Protein AF-A0A672L7D3-F1 (afdb_monomer)

Foldseek 3Di:
DDPDAWDQDPLETEGLDDCCVVPVDDDPCVVPSHDAAVVNDNFHQAEHEAECVQAFQRWAQDPPRHTGQLHEQVRHDLVRRLVRRLVSCCVRVVDQQRQHEYEYEYDREDLDPVPLDDVSCSNVVSPVVDDDNDGPLVSLLSSCVSRVNYQYAYPCPPPQPLPCVVPDPPRPVGRPPVSVVVSVVCVSRCVSSCSRVVLRVQFQVVLQQVCLVQQQVVFWTKDWPDPPDSDDSGDDPVFWDKAALVPDPPDDPDDRRIHIDTPDDDDPPDRDPSNVTIWTDGDQQFDDGNSPDGDDDDPDD

pLDDT: mean 76.49, std 14.51, range [25.2, 95.81]

Radius of gyration: 23.1 Å; Cα contacts (8 Å, |Δi|>4): 439; chains: 1; bounding box: 66×49×71 Å

Mean predicted aligned error: 13.99 Å

Nearest PDB structures (foldseek):
  2pe4-assembly1_A  TM=5.734E-01  e=1.728E-23  Homo sapiens
  2j88-assembly1_A  TM=8.143E-01  e=6.656E-12  Apis mellifera
  1fcv-assembly1_A  TM=8.096E-01  e=1.086E-11  Apis mellifera
  2atm-assembly1_A  TM=8.037E-01  e=7.997E-12  Vespula vulgaris
  1fcq-assembly1_A  TM=7.991E-01  e=1.568E-11  Apis mellifera

Sequence (301 aa):
MYRWKGLRLLNRYFTNVFVKNYVGKLLDLSVFDIVHNRDQAFMGDNFTIFYSDKLGEYPYYGICCEPVYGGVPQNASLDRHLWKADNDLRTDIPDLVFHGLAVIDWEKWRPLWECNWDAKEIYWNGSRGGCVHTLPTHIFVQITTKRPGGLWGFYGFPCCYNYQYKKNETYTGECPSLEMKRNDKLVWLWNVSSTTLGRYIVNVTETAFLCSQTVCSSKGRCILGDPSGTAYLHLDPAEWSIVPRTKLPGSVSRGLSYVAHRRFRMVEGETSGFTASFRCQCFPDWEGEQCQKPVPVEPFT

Organism: Sinocyclocheilus grahami (NCBI:txid75366)

Secondary structure (DSSP, 8-state):
------EEETTEEE-----HHHHSS----TTTTEE--GGG-SS-SSEEEEETTTSS---EE-GGGPEETTSSGGGS-HHHHHHHHHHHHHHH---TT--SEEEEE--SS-SSGGG--GGGHHHHHHHTT-----HHHHHHHHHHHTSTTSEEEETT-S----GGGGT-TT---PPPHHHHHHHHTTHHHHHHHIIIIIHHHHHHHHHHHHHHHHHSTTSEEEEESSTT--------TTTEEEEEGGGSTT--S-S-SEEEEESSPPPTTPPPGGGGTEEEEEPTTEESTTS-EEPP-----

InterPro domains:
  IPR013785 Aldolase-type TIM barrel [G3DSA:3.20.20.70] (19-135)
  IPR013785 Aldolase-type TIM barrel [G3DSA:3.20.20.70] (142-193)
  IPR013785 Aldolase-type TIM barrel [G3DSA:3.20.20.70] (194-299)
  IPR017853 Glycoside hydrolase superfamily [SSF51445] (24-195)
  IPR018155 Hyaluronidase [PF01630] (24-129)
  IPR018155 Hyaluronidase [PF01630] (144-194)
  IPR018155 Hyaluronidase [PF01630] (195-293)
  IPR018155 Hyaluronidase [PIRSF038193] (23-287)
  IPR018155 Hyaluronidase [PR00846] (68-82)
  IPR018155 Hyaluronidase [PR00846] (100-117)
  IPR018155 Hyaluronidase [PTHR11769] (27-128)

Solvent-accessible surface area (backbone atoms only — not comparable to full-atom values): 17955 Å² total; per-residue (Å²): 135,93,86,80,89,61,48,80,56,96,90,33,35,35,55,82,80,74,51,39,90,77,70,79,42,82,77,87,46,83,93,42,82,51,48,58,19,72,96,67,38,80,53,30,72,43,37,29,69,30,45,58,87,52,51,28,60,57,43,29,62,49,81,94,70,39,61,36,57,52,27,39,66,74,60,32,61,64,68,59,19,52,54,42,27,54,54,33,40,55,69,55,48,61,56,60,78,29,65,23,40,38,34,37,43,61,77,75,67,52,95,49,77,91,66,28,57,78,96,25,37,62,59,54,63,70,39,76,82,58,93,61,94,64,54,75,64,57,53,51,49,57,58,48,63,67,29,71,52,34,38,48,44,56,60,77,64,84,62,46,85,56,79,54,62,89,81,36,98,82,59,82,82,60,55,47,69,68,38,52,59,51,53,63,73,39,49,67,60,51,59,65,26,22,78,50,52,38,43,48,49,43,33,39,52,51,26,49,52,50,39,10,48,73,56,6,64,64,34,19,45,67,38,69,59,49,91,88,57,89,79,74,70,57,58,54,72,88,50,39,43,76,42,56,38,88,79,45,91,87,69,68,96,76,74,71,69,46,40,82,42,68,72,66,81,82,66,92,86,72,77,65,82,57,69,85,53,41,37,47,47,47,39,92,63,30,32,69,77,30,16,77,36,72,51,82,79,77,79,87,125

Structure (mmCIF, N/CA/C/O backbone):
data_AF-A0A672L7D3-F1
#
_entry.id   AF-A0A672L7D3-F1
#
loop_
_atom_site.group_PDB
_atom_site.id
_atom_site.type_symbol
_atom_site.label_atom_id
_atom_site.label_alt_id
_atom_site.label_comp_id
_atom_site.label_asym_id
_atom_site.label_entity_id
_atom_site.label_seq_id
_atom_site.pdbx_PDB_ins_code
_atom_site.Cartn_x
_atom_site.Cartn_y
_atom_site.Cartn_z
_atom_site.occupancy
_atom_site.B_iso_or_equiv
_atom_site.auth_seq_id
_atom_site.auth_comp_id
_atom_site.auth_asym_id
_atom_site.auth_atom_id
_atom_site.pdbx_PDB_model_num
ATOM 1 N N . MET A 1 1 ? 17.946 -9.648 3.984 1.00 25.20 1 MET A N 1
ATOM 2 C CA . MET A 1 1 ? 1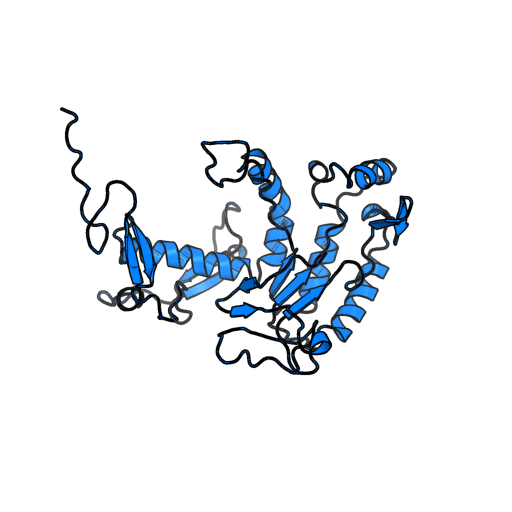7.449 -9.274 5.327 1.00 25.20 1 MET A CA 1
ATOM 3 C C . MET A 1 1 ? 15.928 -9.367 5.284 1.00 25.20 1 MET A C 1
ATOM 5 O O . MET A 1 1 ? 15.282 -8.425 4.859 1.00 25.20 1 MET A O 1
ATOM 9 N N . TYR A 1 2 ? 15.364 -10.534 5.603 1.00 25.91 2 TYR A N 1
ATOM 10 C CA . TYR A 1 2 ? 13.921 -10.780 5.513 1.00 25.91 2 TYR A CA 1
ATOM 11 C C . TYR A 1 2 ? 13.210 -10.100 6.690 1.00 25.91 2 TYR A C 1
ATOM 13 O O . TYR A 1 2 ? 13.262 -10.589 7.818 1.00 25.91 2 TYR A O 1
ATOM 21 N N . ARG A 1 3 ? 12.594 -8.939 6.455 1.00 32.84 3 ARG A N 1
ATOM 22 C CA . ARG A 1 3 ? 11.722 -8.268 7.428 1.00 32.84 3 ARG A CA 1
ATOM 23 C C . ARG A 1 3 ? 10.287 -8.269 6.912 1.00 32.84 3 ARG A C 1
ATOM 25 O O . ARG A 1 3 ? 9.847 -7.286 6.343 1.00 32.84 3 ARG A O 1
ATOM 32 N N . TRP A 1 4 ? 9.585 -9.374 7.145 1.00 38.34 4 TRP A N 1
ATOM 33 C CA . TRP A 1 4 ? 8.122 -9.456 7.200 1.00 38.34 4 TRP A CA 1
ATOM 34 C C . TRP A 1 4 ? 7.743 -10.687 8.023 1.00 38.34 4 TRP A C 1
ATOM 36 O O . TRP A 1 4 ? 8.289 -11.762 7.797 1.00 38.34 4 TRP A O 1
ATOM 46 N N . LYS A 1 5 ? 6.853 -10.531 9.007 1.00 40.59 5 LYS A N 1
ATOM 47 C CA . LYS A 1 5 ? 6.349 -11.627 9.856 1.00 40.59 5 LYS A CA 1
ATOM 48 C C . LYS A 1 5 ? 4.818 -11.558 9.960 1.00 40.59 5 LYS A C 1
ATOM 50 O O . LYS A 1 5 ? 4.271 -11.473 11.052 1.00 40.59 5 LYS A O 1
ATOM 55 N N . GLY A 1 6 ? 4.161 -11.580 8.798 1.00 41.72 6 GLY A N 1
ATOM 56 C CA . GLY A 1 6 ? 2.703 -11.686 8.655 1.00 41.72 6 GLY A CA 1
ATOM 57 C C . GLY A 1 6 ? 1.960 -10.357 8.481 1.00 41.72 6 GLY A C 1
ATOM 58 O O . GLY A 1 6 ? 2.308 -9.360 9.112 1.00 41.72 6 GLY A O 1
ATOM 59 N N . LEU A 1 7 ? 0.935 -10.355 7.615 1.00 44.94 7 LEU A N 1
ATOM 60 C CA . LEU A 1 7 ? 0.035 -9.218 7.350 1.00 44.94 7 LEU A CA 1
ATOM 61 C C . LEU A 1 7 ? -1.397 -9.591 7.724 1.00 44.94 7 LEU A C 1
ATOM 63 O O . LEU A 1 7 ? -1.896 -10.612 7.261 1.00 44.94 7 LEU A O 1
ATOM 67 N N . ARG A 1 8 ? -2.079 -8.757 8.517 1.00 41.19 8 ARG A N 1
ATOM 68 C CA . ARG A 1 8 ? -3.520 -8.897 8.768 1.00 41.19 8 ARG A CA 1
ATOM 69 C C . ARG A 1 8 ? -4.290 -7.938 7.862 1.00 41.19 8 ARG A C 1
ATOM 71 O O . ARG A 1 8 ? -4.203 -6.726 8.040 1.00 41.19 8 ARG A O 1
ATOM 78 N N . LEU A 1 9 ? -5.038 -8.474 6.902 1.00 47.22 9 LEU A N 1
ATOM 79 C CA . LEU A 1 9 ? -5.911 -7.714 5.998 1.00 47.22 9 LEU A CA 1
ATOM 80 C C . LEU A 1 9 ? -7.234 -8.464 5.833 1.00 47.22 9 LEU A C 1
ATOM 82 O O . LEU A 1 9 ? -7.227 -9.682 5.686 1.00 47.22 9 LEU A O 1
ATOM 86 N N . LEU A 1 10 ? -8.371 -7.758 5.859 1.00 48.41 10 LEU A N 1
ATOM 87 C CA . LEU A 1 10 ? -9.707 -8.372 5.756 1.00 48.41 10 LEU A CA 1
ATOM 88 C C . LEU A 1 10 ? -9.925 -9.544 6.739 1.00 48.41 10 LEU A C 1
ATOM 90 O O . LEU A 1 10 ? -10.484 -10.566 6.347 1.00 48.41 10 LEU A O 1
ATOM 94 N N . ASN A 1 11 ? -9.441 -9.434 7.981 1.00 46.78 11 ASN A N 1
ATOM 95 C CA . ASN A 1 11 ? -9.501 -10.497 9.004 1.00 46.78 11 ASN A CA 1
ATOM 96 C C . ASN A 1 11 ? -8.776 -11.803 8.672 1.00 46.78 11 ASN A C 1
ATOM 98 O O . ASN A 1 11 ? -8.965 -12.802 9.358 1.00 46.78 11 ASN A O 1
ATOM 102 N N . ARG A 1 12 ? -7.919 -11.799 7.654 1.00 53.12 12 ARG A N 1
ATOM 103 C CA . ARG A 1 12 ? -7.076 -12.937 7.304 1.00 53.12 12 ARG A CA 1
ATOM 104 C C . ARG A 1 12 ? -5.644 -12.644 7.711 1.00 53.12 12 ARG A C 1
ATOM 106 O O . ARG A 1 12 ? -5.120 -11.568 7.408 1.00 53.12 12 ARG A O 1
ATOM 113 N N . TYR A 1 13 ? -5.021 -13.586 8.413 1.00 58.69 13 TYR A N 1
ATOM 114 C CA . TYR A 1 13 ? -3.590 -13.543 8.680 1.00 58.69 13 TYR A CA 1
ATOM 115 C C . TYR A 1 13 ? -2.866 -14.170 7.501 1.00 58.69 13 TYR A C 1
ATOM 117 O O . TYR A 1 13 ? -2.880 -15.379 7.335 1.00 58.69 13 TYR A O 1
ATOM 125 N N . PHE A 1 14 ? -2.242 -13.360 6.660 1.00 65.62 14 PHE A N 1
ATOM 126 C CA . PHE A 1 14 ? -1.428 -13.870 5.566 1.00 65.62 14 PHE A CA 1
ATOM 127 C C . PHE A 1 14 ? -0.029 -14.175 6.085 1.00 65.62 14 PHE A C 1
ATOM 129 O O . PHE A 1 14 ? 0.610 -13.315 6.702 1.00 65.62 14 PHE A O 1
ATOM 136 N N . THR A 1 15 ? 0.463 -15.380 5.811 1.00 65.62 15 THR A N 1
ATOM 137 C CA . THR A 1 15 ? 1.871 -15.720 6.024 1.00 65.62 15 THR A CA 1
ATOM 138 C C . THR A 1 15 ? 2.632 -15.685 4.706 1.00 65.62 15 THR A C 1
ATOM 140 O O . THR A 1 15 ? 2.179 -16.216 3.696 1.00 65.62 15 THR A O 1
ATOM 143 N N . ASN A 1 16 ? 3.820 -15.087 4.734 1.00 66.00 16 ASN A N 1
ATOM 144 C CA . ASN A 1 16 ? 4.816 -15.202 3.671 1.00 66.00 16 ASN A CA 1
ATOM 145 C C . ASN A 1 16 ? 6.052 -15.990 4.144 1.00 66.00 16 ASN A C 1
ATOM 147 O O . ASN A 1 16 ? 7.136 -15.847 3.578 1.00 66.00 16 ASN A O 1
ATOM 151 N N . VAL A 1 17 ? 5.912 -16.774 5.221 1.00 64.19 17 VAL A N 1
ATOM 152 C CA . VAL A 1 17 ? 7.010 -17.526 5.838 1.00 64.19 17 VAL A CA 1
ATOM 153 C C . VAL A 1 17 ? 7.130 -18.905 5.195 1.00 64.19 17 VAL A C 1
ATOM 155 O O . VAL A 1 17 ? 6.176 -19.678 5.160 1.00 64.19 17 VAL A O 1
ATOM 158 N N . PHE A 1 18 ? 8.336 -19.212 4.717 1.00 63.31 18 PHE A N 1
ATOM 159 C CA . PHE A 1 18 ? 8.650 -20.400 3.925 1.00 63.31 18 PHE A CA 1
ATOM 160 C C . PHE A 1 18 ? 9.444 -21.395 4.740 1.00 63.31 18 PHE A C 1
ATOM 162 O O . PHE A 1 18 ? 10.645 -21.227 4.912 1.00 63.31 18 PHE A O 1
ATOM 169 N N . VAL A 1 19 ? 8.784 -22.440 5.229 1.00 59.12 19 VAL A N 1
ATOM 170 C CA . VAL A 1 19 ? 9.437 -23.446 6.078 1.00 59.12 19 VAL A CA 1
ATOM 171 C C . VAL A 1 19 ? 9.663 -24.760 5.323 1.00 59.12 19 VAL A C 1
ATOM 173 O O . VAL A 1 19 ? 10.683 -25.412 5.538 1.00 59.12 19 VAL A O 1
ATOM 176 N N . LYS A 1 20 ? 8.829 -25.078 4.319 1.00 59.66 20 LYS A N 1
ATOM 177 C CA . LYS A 1 20 ? 8.968 -26.278 3.471 1.00 59.66 20 LYS A CA 1
ATOM 178 C C . LYS A 1 20 ? 10.362 -26.438 2.853 1.00 59.66 20 LYS A C 1
ATOM 180 O O . LYS A 1 20 ? 10.920 -27.525 2.915 1.00 59.66 20 LYS A O 1
ATOM 185 N N . ASN A 1 21 ? 10.958 -25.365 2.330 1.00 57.72 21 ASN A N 1
ATOM 186 C CA . ASN A 1 21 ? 12.289 -25.423 1.705 1.00 57.72 21 ASN A CA 1
ATOM 187 C C . ASN A 1 21 ? 13.441 -25.593 2.709 1.00 57.72 21 ASN A C 1
ATOM 189 O O . ASN A 1 21 ? 14.537 -25.970 2.311 1.00 57.72 21 ASN A O 1
ATOM 193 N N . TYR A 1 22 ? 13.204 -25.325 3.996 1.00 55.88 22 TYR A N 1
ATOM 194 C CA . TYR A 1 22 ? 14.227 -25.418 5.039 1.00 55.88 22 TYR A CA 1
ATOM 195 C C . TYR A 1 22 ? 14.172 -26.734 5.817 1.00 55.88 22 TYR A C 1
ATOM 197 O O . TYR A 1 22 ? 15.214 -27.249 6.205 1.00 55.88 22 TYR A O 1
ATOM 205 N N . VAL A 1 23 ? 12.979 -27.293 6.040 1.00 62.03 23 VAL A N 1
ATOM 206 C CA . VAL A 1 23 ? 12.797 -28.540 6.816 1.00 62.03 23 VAL A CA 1
ATOM 207 C C . VAL A 1 23 ? 12.159 -29.679 6.018 1.00 62.03 23 VAL A C 1
ATOM 209 O O . VAL A 1 23 ? 11.885 -30.739 6.575 1.00 62.03 23 VAL A O 1
ATOM 212 N N . GLY A 1 24 ? 11.899 -29.488 4.721 1.00 64.56 24 GLY A N 1
ATOM 213 C CA . GLY A 1 24 ? 11.346 -30.515 3.827 1.00 64.56 24 GLY A CA 1
ATOM 214 C C . GLY A 1 24 ? 9.898 -30.918 4.126 1.00 64.56 24 GLY A C 1
ATOM 215 O O . GLY A 1 24 ? 9.393 -31.866 3.531 1.00 64.56 24 GLY A O 1
ATOM 216 N N . LYS A 1 25 ? 9.221 -30.226 5.050 1.00 68.50 25 LYS A N 1
ATOM 217 C CA . LYS A 1 25 ? 7.865 -30.545 5.509 1.00 68.50 25 LYS A CA 1
ATOM 218 C C . LYS A 1 25 ? 6.959 -29.326 5.417 1.00 68.50 25 LYS A C 1
ATOM 220 O O . LYS A 1 25 ? 7.377 -28.213 5.730 1.00 68.50 25 LYS A O 1
ATOM 225 N N . LEU A 1 26 ? 5.715 -29.560 5.008 1.00 67.31 26 LEU A N 1
ATOM 226 C CA . LEU A 1 26 ? 4.651 -28.571 5.142 1.00 67.31 26 LEU A CA 1
ATOM 227 C C . LEU A 1 26 ? 4.354 -28.376 6.628 1.00 67.31 26 LEU A C 1
ATOM 229 O O . LEU A 1 26 ? 4.252 -29.353 7.371 1.00 67.31 26 LEU A O 1
ATOM 233 N N . LEU A 1 27 ? 4.235 -27.123 7.056 1.00 65.12 27 LEU A N 1
ATOM 234 C CA . LEU A 1 27 ? 3.742 -26.830 8.397 1.00 65.12 27 LEU A CA 1
ATOM 235 C C . LEU A 1 27 ? 2.230 -27.012 8.434 1.00 65.12 27 LEU A C 1
ATOM 237 O O . LEU A 1 27 ? 1.538 -26.507 7.555 1.00 65.12 27 LEU A O 1
ATOM 241 N N . ASP A 1 28 ? 1.713 -27.678 9.458 1.00 64.56 28 ASP A N 1
ATOM 242 C CA . ASP A 1 28 ? 0.282 -27.619 9.715 1.00 64.56 28 ASP A CA 1
ATOM 243 C C . ASP A 1 28 ? -0.050 -26.238 10.285 1.00 64.56 28 ASP A C 1
ATOM 245 O O . ASP A 1 28 ? 0.302 -25.905 11.418 1.00 64.56 28 ASP A O 1
ATOM 249 N N . LEU A 1 29 ? -0.654 -25.407 9.442 1.00 64.56 29 LEU A N 1
ATOM 250 C CA . LEU A 1 29 ? -1.111 -24.077 9.812 1.00 64.56 29 LEU A CA 1
ATOM 251 C C . LEU A 1 29 ? -2.607 -24.058 10.113 1.00 64.56 29 LEU A C 1
ATOM 253 O O . LEU A 1 29 ? -3.082 -23.003 10.489 1.00 64.56 29 LEU A O 1
ATOM 257 N N . SER A 1 30 ? -3.333 -25.179 9.994 1.00 58.28 30 SER A N 1
ATOM 258 C CA . SER A 1 30 ? -4.795 -25.225 10.177 1.00 58.28 30 SER A CA 1
ATOM 259 C C . SER A 1 30 ? -5.255 -24.840 11.585 1.00 58.28 30 SER A C 1
ATOM 261 O O . SER A 1 30 ? -6.367 -24.356 11.764 1.00 58.28 30 SER A O 1
ATOM 263 N N . VAL A 1 31 ? -4.378 -25.019 12.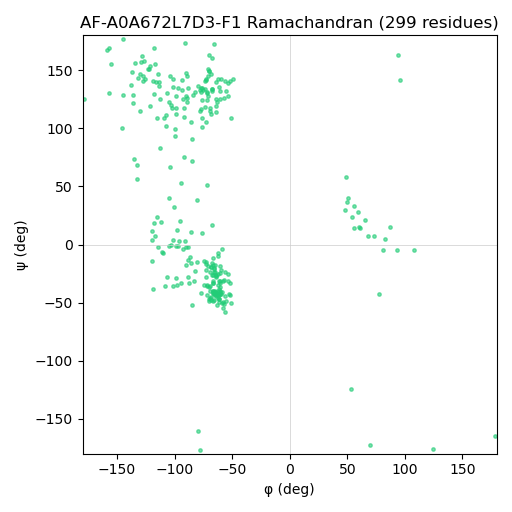577 1.00 47.34 31 VAL A N 1
ATOM 264 C CA . VAL A 1 31 ? -4.599 -24.619 13.976 1.00 47.34 31 VAL A CA 1
ATOM 265 C C . VAL A 1 31 ? -4.636 -23.093 14.136 1.00 47.34 31 VAL A C 1
ATOM 267 O O . VAL A 1 31 ? -5.141 -22.573 15.128 1.00 47.34 31 VAL A O 1
ATOM 270 N N . PHE A 1 32 ? -4.099 -22.363 13.163 1.00 51.59 32 PHE A N 1
ATOM 271 C CA . PHE A 1 32 ? -4.104 -20.913 13.120 1.00 51.59 32 PHE A CA 1
ATOM 272 C C . PHE A 1 32 ? -4.989 -20.475 11.945 1.00 51.59 32 PHE A C 1
ATOM 274 O O . PHE A 1 32 ? -4.896 -21.043 10.864 1.00 51.59 32 PHE A O 1
ATOM 281 N N . ASP A 1 33 ? -5.803 -19.428 12.091 1.00 57.38 33 ASP A N 1
ATOM 282 C CA . ASP A 1 33 ? -6.573 -18.843 10.971 1.00 57.38 33 ASP A CA 1
ATOM 283 C C . ASP A 1 33 ? -5.655 -18.068 9.991 1.00 57.38 33 ASP A C 1
ATOM 285 O O . ASP A 1 33 ? -5.850 -16.887 9.676 1.00 57.38 33 ASP A O 1
ATOM 289 N N . ILE A 1 34 ? -4.580 -18.725 9.550 1.00 63.31 34 ILE A N 1
ATOM 290 C CA . ILE A 1 34 ? -3.532 -18.205 8.688 1.00 63.31 34 ILE A CA 1
ATOM 291 C C . ILE A 1 34 ? -3.813 -18.653 7.262 1.00 63.31 34 ILE A C 1
ATOM 293 O O . ILE A 1 34 ? -3.753 -19.829 6.910 1.00 63.31 34 ILE A O 1
ATOM 297 N N . VAL A 1 35 ? -4.035 -17.670 6.405 1.00 67.88 35 VAL A N 1
ATOM 298 C CA . VAL A 1 35 ? -4.110 -17.855 4.969 1.00 67.88 35 VAL A CA 1
ATOM 299 C C . VAL A 1 35 ? -2.701 -18.024 4.412 1.00 67.88 35 VAL A C 1
ATOM 301 O O . VAL A 1 35 ? -1.826 -17.170 4.578 1.00 67.88 35 VAL A O 1
ATOM 304 N N . HIS A 1 36 ? -2.496 -19.136 3.717 1.00 74.38 36 HIS A N 1
ATOM 305 C CA . HIS A 1 36 ? -1.259 -19.470 3.027 1.00 74.38 36 HIS A CA 1
ATOM 306 C C . HIS A 1 36 ? -1.560 -19.864 1.579 1.00 74.38 36 HIS A C 1
ATOM 308 O O . HIS A 1 36 ? -2.670 -20.286 1.252 1.00 74.38 36 HIS A O 1
ATOM 314 N N . ASN A 1 37 ? -0.573 -19.737 0.698 1.00 80.94 37 ASN A N 1
ATOM 315 C CA . ASN A 1 37 ? -0.706 -20.221 -0.675 1.00 80.94 37 ASN A CA 1
ATOM 316 C C . ASN A 1 37 ? -0.779 -21.749 -0.721 1.00 80.94 37 ASN A C 1
ATOM 318 O O . ASN A 1 37 ? -0.320 -22.440 0.205 1.00 80.94 37 ASN A O 1
ATOM 322 N N . ARG A 1 38 ? -1.302 -22.279 -1.830 1.00 80.25 38 ARG A N 1
ATOM 323 C CA . ARG A 1 38 ? -1.207 -23.712 -2.138 1.00 80.25 38 ARG A CA 1
ATOM 324 C C . ARG A 1 38 ? 0.246 -24.187 -2.048 1.00 80.25 38 ARG A C 1
ATOM 326 O O . ARG A 1 38 ? 1.170 -23.452 -2.390 1.00 80.25 38 ARG A O 1
ATOM 333 N N . ASP A 1 39 ? 0.440 -25.390 -1.510 1.00 78.75 39 ASP A N 1
ATOM 334 C CA . ASP A 1 39 ? 1.756 -26.000 -1.262 1.00 78.75 39 ASP A CA 1
ATOM 335 C C . ASP A 1 39 ? 2.708 -25.174 -0.391 1.00 78.75 39 ASP A C 1
ATOM 337 O O . ASP A 1 39 ? 3.902 -25.486 -0.334 1.00 78.75 39 ASP A O 1
ATOM 341 N N . GLN A 1 40 ? 2.178 -24.149 0.292 1.00 73.19 40 GLN A N 1
ATOM 342 C CA . GLN A 1 40 ? 2.955 -23.099 0.935 1.00 73.19 40 GLN A CA 1
ATOM 343 C C . GLN A 1 40 ? 3.984 -22.552 -0.059 1.00 73.19 40 GLN A C 1
ATOM 345 O O . GLN A 1 40 ? 5.166 -22.672 0.221 1.00 73.19 40 GLN A O 1
ATOM 350 N N . ALA A 1 41 ? 3.544 -22.040 -1.224 1.00 76.69 41 ALA A N 1
ATOM 351 C CA . ALA A 1 41 ? 4.359 -21.421 -2.290 1.00 76.69 41 ALA A CA 1
ATOM 352 C C . ALA A 1 41 ? 4.561 -19.899 -2.110 1.00 76.69 41 ALA A C 1
ATOM 354 O O . ALA A 1 41 ? 3.696 -19.228 -1.552 1.00 76.69 41 ALA A O 1
ATOM 355 N N . PHE A 1 42 ? 5.731 -19.349 -2.475 1.00 74.31 42 PHE A N 1
ATOM 356 C CA . PHE A 1 42 ? 6.142 -17.995 -2.030 1.00 74.31 42 PHE A CA 1
ATOM 357 C C . PHE A 1 42 ? 5.311 -16.887 -2.666 1.00 74.31 42 PHE A C 1
ATOM 359 O O . PHE A 1 42 ? 4.962 -15.900 -2.020 1.00 74.31 42 PHE A O 1
ATOM 366 N N . MET A 1 43 ? 4.950 -17.112 -3.920 1.00 80.56 43 MET A N 1
ATOM 367 C CA . MET A 1 43 ? 3.986 -16.343 -4.687 1.00 80.56 43 MET A CA 1
ATOM 368 C C . MET A 1 43 ? 2.865 -17.303 -5.061 1.00 80.56 43 MET A C 1
ATOM 370 O O . MET A 1 43 ? 3.129 -18.482 -5.323 1.00 80.56 43 MET A O 1
ATOM 374 N N . GLY A 1 44 ? 1.625 -16.833 -5.023 1.00 80.44 44 GLY A N 1
ATOM 375 C CA . GLY A 1 44 ? 0.489 -17.709 -5.247 1.00 80.44 44 GLY A CA 1
ATOM 376 C C . GLY A 1 44 ? -0.872 -17.042 -5.125 1.00 80.44 44 GLY A C 1
ATOM 377 O O . GLY A 1 44 ? -1.027 -15.820 -5.144 1.00 80.44 44 GLY A O 1
ATOM 378 N N . ASP A 1 45 ? -1.869 -17.910 -5.016 1.00 80.94 45 ASP A N 1
ATOM 379 C CA . ASP A 1 45 ? -3.299 -17.649 -5.136 1.00 80.94 45 ASP A CA 1
ATOM 380 C C . ASP A 1 45 ? -3.885 -16.776 -4.022 1.00 80.94 45 ASP A C 1
ATOM 382 O O . ASP A 1 45 ? -4.862 -16.061 -4.246 1.00 80.94 45 ASP A O 1
ATOM 386 N N . ASN A 1 46 ? -3.266 -16.774 -2.843 1.00 79.62 46 ASN A N 1
ATOM 387 C CA . ASN A 1 46 ? -3.743 -16.012 -1.694 1.00 79.62 46 ASN A CA 1
ATOM 388 C C . ASN A 1 46 ? -2.864 -14.806 -1.359 1.00 79.62 46 ASN A C 1
ATOM 390 O O . ASN A 1 46 ? -3.375 -13.775 -0.917 1.00 79.62 46 ASN A O 1
ATOM 394 N N . PHE A 1 47 ? -1.552 -14.927 -1.538 1.00 83.38 47 PHE A N 1
ATOM 395 C CA . PHE A 1 47 ? -0.572 -13.903 -1.207 1.00 83.38 47 PHE A CA 1
ATOM 396 C C . PHE A 1 47 ? 0.569 -13.905 -2.220 1.00 83.38 47 PHE A C 1
ATOM 398 O O . PHE A 1 47 ? 1.214 -14.925 -2.438 1.00 83.38 47 PHE A O 1
ATOM 405 N N . THR A 1 48 ? 0.885 -12.747 -2.781 1.00 87.56 48 THR A N 1
ATOM 406 C CA . THR A 1 48 ? 2.039 -12.568 -3.659 1.00 87.56 48 THR A CA 1
ATOM 407 C C . THR A 1 48 ? 2.752 -11.279 -3.287 1.00 87.56 48 THR A C 1
ATOM 409 O O . THR A 1 48 ? 2.130 -10.223 -3.183 1.00 87.56 48 THR A O 1
ATOM 412 N N . ILE A 1 49 ? 4.065 -11.359 -3.074 1.00 86.38 49 ILE A N 1
ATOM 413 C CA . ILE A 1 49 ? 4.921 -10.191 -2.857 1.00 86.38 49 ILE A CA 1
ATOM 414 C C . ILE A 1 49 ? 5.884 -10.038 -4.030 1.00 86.38 49 ILE A C 1
ATOM 416 O O . ILE A 1 49 ? 6.632 -10.952 -4.363 1.00 86.38 49 ILE A O 1
ATOM 420 N N . PHE A 1 50 ? 5.867 -8.865 -4.645 1.00 90.75 50 PHE A N 1
ATOM 421 C CA . PHE A 1 50 ? 6.703 -8.512 -5.775 1.00 90.75 50 PHE A CA 1
ATOM 422 C C . PHE A 1 50 ? 7.889 -7.680 -5.304 1.00 90.75 50 PHE A C 1
ATOM 424 O O . PHE A 1 50 ? 7.772 -6.470 -5.104 1.00 90.75 50 PHE A O 1
ATOM 431 N N . TYR A 1 51 ? 9.039 -8.330 -5.145 1.00 88.94 51 TYR A N 1
ATOM 432 C CA . TYR A 1 51 ? 10.307 -7.630 -4.957 1.00 88.94 51 TYR A CA 1
ATOM 433 C C . TYR A 1 51 ? 10.703 -6.838 -6.211 1.00 88.94 51 TYR A C 1
ATOM 435 O O . TYR A 1 51 ? 10.095 -6.955 -7.276 1.00 88.94 51 TYR A O 1
ATOM 443 N N . SER A 1 52 ? 11.760 -6.034 -6.092 1.00 86.88 52 SER A N 1
ATOM 444 C CA . SER A 1 52 ? 12.250 -5.149 -7.157 1.00 86.88 52 SER A CA 1
ATOM 445 C C . SER A 1 52 ? 12.523 -5.828 -8.507 1.00 86.88 52 SER A C 1
ATOM 447 O O . SER A 1 52 ? 12.487 -5.157 -9.528 1.00 86.88 52 SER A O 1
ATOM 449 N N . ASP A 1 53 ? 12.813 -7.128 -8.530 1.00 88.88 53 ASP A N 1
ATOM 450 C CA . ASP A 1 53 ? 13.120 -7.917 -9.730 1.00 88.88 53 ASP A CA 1
ATOM 451 C C . ASP A 1 53 ? 11.940 -8.778 -10.224 1.00 88.88 53 ASP A C 1
ATOM 453 O O . ASP A 1 53 ? 12.099 -9.560 -11.161 1.00 88.88 53 ASP A O 1
ATOM 457 N N . LYS A 1 54 ? 10.769 -8.667 -9.584 1.00 91.88 54 LYS A N 1
ATOM 458 C CA . LYS A 1 54 ? 9.619 -9.562 -9.799 1.00 91.88 54 LYS A CA 1
ATOM 459 C C . LYS A 1 54 ? 8.430 -8.916 -10.489 1.00 91.88 54 LYS A C 1
ATOM 461 O O . LYS A 1 54 ? 7.472 -9.607 -10.790 1.00 91.88 54 LYS A O 1
ATOM 466 N N . LEU A 1 55 ? 8.462 -7.608 -10.722 1.00 92.88 55 LEU A N 1
ATOM 467 C CA . LEU A 1 55 ? 7.346 -6.918 -11.355 1.00 92.88 55 LEU A CA 1
ATOM 468 C C . LEU A 1 55 ? 7.848 -5.784 -12.234 1.00 92.88 55 LEU A C 1
ATOM 470 O O . LEU A 1 55 ? 8.176 -4.699 -11.753 1.00 92.88 55 LEU A O 1
ATOM 474 N N . GLY A 1 56 ? 7.892 -6.050 -13.535 1.00 94.50 56 GLY A N 1
ATOM 475 C CA . GLY A 1 56 ? 8.321 -5.076 -14.526 1.00 94.50 56 GLY A CA 1
ATOM 476 C C . GLY A 1 56 ? 9.814 -4.758 -14.461 1.00 94.50 56 GLY A C 1
ATOM 477 O O . GLY A 1 56 ? 10.604 -5.372 -13.747 1.00 94.50 56 GLY A O 1
ATOM 478 N N . GLU A 1 57 ? 10.207 -3.759 -15.241 1.00 94.75 57 GLU A N 1
ATOM 479 C CA . GLU A 1 57 ? 11.565 -3.212 -15.245 1.00 94.75 57 GLU A CA 1
ATOM 480 C C . GLU A 1 57 ? 11.639 -2.051 -14.247 1.00 94.75 57 GLU A C 1
ATOM 482 O O . GLU A 1 57 ? 11.530 -0.886 -14.624 1.00 94.75 57 GLU A O 1
ATOM 487 N N . TYR A 1 58 ? 11.680 -2.353 -12.948 1.00 93.25 58 TYR A N 1
ATOM 488 C CA . TYR A 1 58 ? 11.745 -1.331 -11.899 1.00 93.25 58 TYR A CA 1
ATOM 489 C C . TYR A 1 58 ? 13.114 -0.626 -11.922 1.00 93.25 58 TYR A C 1
ATOM 491 O O . TYR A 1 58 ? 14.121 -1.295 -11.699 1.00 93.25 58 TYR A O 1
ATOM 499 N N . PRO A 1 59 ? 13.200 0.693 -12.171 1.00 93.31 59 PRO A N 1
ATOM 500 C CA . PRO A 1 59 ? 14.481 1.383 -12.292 1.00 93.31 59 PRO A CA 1
ATOM 501 C C . PRO A 1 59 ? 15.124 1.637 -10.929 1.00 93.31 59 PRO A C 1
ATOM 503 O O . PRO A 1 59 ? 14.456 2.087 -9.993 1.00 93.31 59 PRO A O 1
ATOM 506 N N . TYR A 1 60 ? 16.424 1.366 -10.815 1.00 92.25 60 TYR A N 1
ATOM 507 C CA . TYR A 1 60 ? 17.200 1.597 -9.593 1.00 92.25 60 TYR A CA 1
ATOM 508 C C . TYR A 1 60 ? 18.703 1.691 -9.874 1.00 92.25 60 TYR A C 1
ATOM 510 O O . TYR A 1 60 ? 19.174 1.310 -10.941 1.00 92.25 60 TYR A O 1
ATOM 518 N N . TYR A 1 61 ? 19.474 2.145 -8.887 1.00 90.88 61 TYR A N 1
ATOM 519 C CA . TYR A 1 61 ? 20.938 2.087 -8.929 1.00 90.88 61 TYR A CA 1
ATOM 520 C C . TYR A 1 61 ? 21.476 0.817 -8.261 1.00 90.88 61 TYR A C 1
ATOM 522 O O . TYR A 1 61 ? 21.139 0.512 -7.109 1.00 90.88 61 TYR A O 1
ATOM 530 N N . GLY A 1 62 ? 22.278 0.060 -9.009 1.00 84.94 62 GLY A N 1
ATOM 531 C CA . GLY A 1 62 ? 22.907 -1.188 -8.592 1.00 84.94 62 GLY A CA 1
ATOM 532 C C . GLY A 1 62 ? 24.158 -0.992 -7.733 1.00 84.94 62 GLY A C 1
ATOM 533 O O . GLY A 1 62 ? 24.385 0.060 -7.134 1.00 84.94 62 GLY A O 1
ATOM 534 N N . ILE A 1 63 ? 24.978 -2.042 -7.664 1.00 82.56 63 ILE A N 1
ATOM 535 C CA . ILE A 1 63 ? 26.308 -1.971 -7.045 1.00 82.56 63 ILE A CA 1
ATOM 536 C C . ILE A 1 63 ? 27.153 -0.962 -7.841 1.00 82.56 63 ILE A C 1
ATOM 538 O O . ILE A 1 63 ? 27.017 -0.879 -9.058 1.00 82.56 63 ILE A O 1
ATOM 542 N N . CYS A 1 64 ? 27.988 -0.180 -7.151 1.00 83.00 64 CYS A N 1
ATOM 543 C CA . CYS A 1 64 ? 28.818 0.874 -7.751 1.00 83.00 64 CYS A CA 1
ATOM 544 C C . CYS A 1 64 ? 28.036 1.972 -8.494 1.00 83.00 64 CYS A C 1
ATOM 546 O O . CYS A 1 64 ? 28.584 2.606 -9.385 1.00 83.00 64 CYS A O 1
ATOM 548 N N . CYS A 1 65 ? 26.783 2.236 -8.101 1.00 84.94 65 CYS A N 1
ATOM 549 C CA . CYS A 1 65 ? 25.970 3.321 -8.666 1.00 84.94 65 CYS A CA 1
ATOM 550 C C . CYS A 1 65 ? 25.608 3.134 -10.151 1.00 84.94 65 CYS A C 1
ATOM 552 O O . CYS A 1 65 ? 25.238 4.101 -10.813 1.00 84.94 65 CYS A O 1
ATOM 554 N N . GLU A 1 66 ? 25.661 1.904 -10.665 1.00 88.62 66 GLU A N 1
ATOM 555 C CA . GLU A 1 66 ? 25.300 1.621 -12.054 1.00 88.62 66 GLU A CA 1
ATOM 556 C C . GLU A 1 66 ? 23.781 1.740 -12.275 1.00 88.62 66 GLU A C 1
ATOM 558 O O . GLU A 1 66 ? 23.003 1.160 -11.503 1.00 88.62 66 GLU A O 1
ATOM 563 N N . PRO A 1 67 ? 23.318 2.477 -13.301 1.00 91.00 67 PRO A N 1
ATOM 564 C CA . PRO A 1 67 ? 21.896 2.636 -13.567 1.00 91.00 67 PRO A CA 1
ATOM 565 C C . PRO A 1 67 ? 21.302 1.349 -14.151 1.00 91.00 67 PRO A C 1
ATOM 567 O O . PRO A 1 67 ? 21.628 0.930 -15.260 1.00 91.00 67 PRO A O 1
ATOM 570 N N . VAL A 1 68 ? 20.350 0.750 -13.439 1.00 93.12 68 VAL A N 1
ATOM 571 C CA . VAL A 1 68 ? 19.546 -0.381 -13.916 1.00 93.12 68 VAL A CA 1
ATOM 572 C C . VAL A 1 68 ? 18.205 0.147 -14.419 1.00 93.12 68 VAL A C 1
ATOM 574 O O . VAL A 1 68 ? 17.538 0.923 -13.731 1.00 93.12 68 VAL A O 1
ATOM 577 N N . TYR A 1 69 ? 17.837 -0.229 -15.647 1.00 93.81 69 TYR A N 1
ATOM 578 C CA . TYR A 1 69 ? 16.657 0.279 -16.368 1.00 93.81 69 TYR A CA 1
ATOM 579 C C . TYR A 1 69 ? 16.556 1.816 -16.382 1.00 93.81 69 TYR A C 1
ATOM 581 O O . TYR A 1 69 ? 15.475 2.381 -16.273 1.00 93.81 69 TYR A O 1
ATOM 589 N N . GLY A 1 70 ? 17.697 2.503 -16.488 1.00 90.56 70 GLY A N 1
ATOM 590 C CA . GLY A 1 70 ? 17.770 3.968 -16.492 1.00 90.56 70 GLY A CA 1
ATOM 591 C C . GLY A 1 70 ? 17.998 4.602 -15.116 1.00 90.56 70 GLY A C 1
ATOM 592 O O . GLY A 1 70 ? 18.195 5.814 -15.045 1.00 90.56 70 GLY A O 1
ATOM 593 N N . GLY A 1 71 ? 18.021 3.817 -14.032 1.00 91.19 71 GLY A N 1
ATOM 594 C CA . GLY A 1 71 ? 18.375 4.251 -12.674 1.00 91.19 71 GLY A CA 1
ATOM 595 C C . GLY A 1 71 ? 17.273 5.024 -11.950 1.00 91.19 71 GLY A C 1
ATOM 596 O O . GLY A 1 71 ? 16.999 4.768 -10.780 1.00 91.19 71 GLY A O 1
ATOM 597 N N . VAL A 1 72 ? 16.600 5.932 -12.655 1.00 89.81 72 VAL A N 1
ATOM 598 C CA . VAL A 1 72 ? 15.498 6.765 -12.162 1.00 89.81 72 VAL A CA 1
ATOM 599 C C . VAL A 1 72 ? 14.242 6.572 -13.023 1.00 89.81 72 VAL A C 1
ATOM 601 O O . VAL A 1 72 ? 14.369 6.305 -14.220 1.00 89.81 72 VAL A O 1
ATOM 604 N N . PRO A 1 73 ? 13.027 6.739 -12.465 1.00 88.94 73 PRO A N 1
ATOM 605 C CA . PRO A 1 73 ? 11.778 6.539 -13.205 1.00 88.94 73 PRO A CA 1
ATOM 606 C C . PRO A 1 73 ? 11.686 7.317 -14.517 1.00 88.94 73 PRO A C 1
ATOM 608 O O . PRO A 1 73 ? 11.257 6.764 -15.520 1.00 88.94 73 PRO A O 1
ATOM 611 N N . GLN A 1 74 ? 12.114 8.580 -14.532 1.00 85.44 74 GLN A N 1
ATOM 612 C CA . GLN A 1 74 ? 12.040 9.461 -15.704 1.00 85.44 74 GLN A CA 1
ATOM 613 C C . GLN A 1 74 ? 12.948 9.061 -16.867 1.00 85.44 74 GLN A C 1
ATOM 615 O O . GLN A 1 74 ? 12.750 9.550 -17.973 1.00 85.44 74 GLN A O 1
ATOM 620 N N . ASN A 1 75 ? 13.927 8.189 -16.624 1.00 89.00 75 ASN A N 1
ATOM 621 C CA . ASN A 1 75 ? 14.845 7.689 -17.644 1.00 89.00 75 ASN A CA 1
ATOM 622 C C . ASN A 1 75 ? 14.512 6.244 -18.069 1.00 89.00 75 ASN A C 1
ATOM 624 O O . ASN A 1 75 ? 15.190 5.663 -18.913 1.00 89.00 75 ASN A O 1
ATOM 628 N N . ALA A 1 76 ? 13.485 5.641 -17.468 1.00 89.50 76 ALA A N 1
ATOM 629 C CA 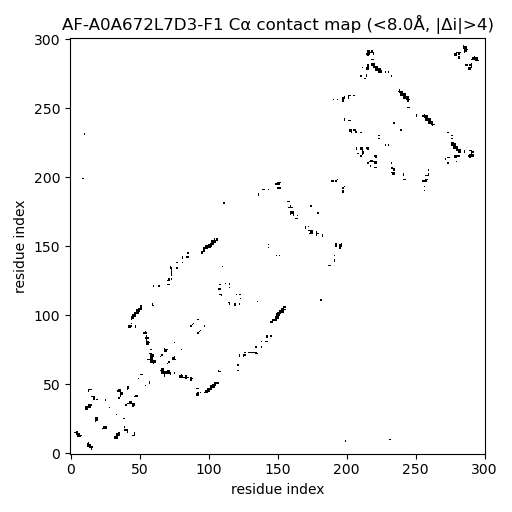. ALA A 1 76 ? 13.051 4.287 -17.771 1.00 89.50 76 ALA A CA 1
ATOM 630 C C . ALA A 1 76 ? 11.996 4.278 -18.888 1.00 89.50 76 ALA A C 1
ATOM 632 O O . ALA A 1 76 ? 11.165 5.181 -18.993 1.00 89.50 76 ALA A O 1
ATOM 633 N N . SER A 1 77 ? 11.981 3.219 -19.703 1.00 91.75 77 SER A N 1
ATOM 634 C CA . SER A 1 77 ? 10.920 3.015 -20.694 1.00 91.75 77 SER A CA 1
ATOM 635 C C . SER A 1 77 ? 9.658 2.482 -20.016 1.00 91.75 77 SER A C 1
ATOM 637 O O . SER A 1 77 ? 9.633 1.353 -19.520 1.00 91.75 77 SER A O 1
ATOM 639 N N . LEU A 1 78 ? 8.592 3.286 -20.035 1.00 88.62 78 LEU A N 1
ATOM 640 C CA . LEU A 1 78 ? 7.292 2.889 -19.496 1.00 88.62 78 LEU A CA 1
ATOM 641 C C . LEU A 1 78 ? 6.715 1.672 -20.235 1.00 88.62 78 LEU A C 1
ATOM 643 O O . LEU A 1 78 ? 6.229 0.746 -19.590 1.00 88.62 78 LEU A O 1
ATOM 647 N N . ASP A 1 79 ? 6.815 1.636 -21.564 1.00 91.88 79 ASP A N 1
ATOM 648 C CA . ASP A 1 79 ? 6.263 0.543 -22.373 1.00 91.88 79 ASP A CA 1
ATOM 649 C C . ASP A 1 79 ? 6.940 -0.792 -22.065 1.00 91.88 79 ASP A C 1
ATOM 651 O O . ASP A 1 79 ? 6.267 -1.803 -21.864 1.00 91.88 79 ASP A O 1
ATOM 655 N N . ARG A 1 80 ? 8.275 -0.793 -21.950 1.00 94.44 80 ARG A N 1
ATOM 656 C CA . ARG A 1 80 ? 9.021 -1.994 -21.558 1.00 94.44 80 ARG A CA 1
ATOM 657 C C . ARG A 1 80 ? 8.665 -2.444 -20.150 1.00 94.44 80 ARG A C 1
ATOM 659 O O . ARG A 1 80 ? 8.444 -3.635 -19.932 1.00 94.44 80 ARG A O 1
ATOM 666 N N . HIS A 1 81 ? 8.566 -1.501 -19.214 1.00 93.12 81 HIS A N 1
ATOM 667 C CA . HIS A 1 81 ? 8.166 -1.797 -17.846 1.00 93.12 81 HIS A CA 1
ATOM 668 C C . HIS A 1 81 ? 6.790 -2.473 -17.801 1.00 93.12 81 HIS A C 1
ATOM 670 O O . HIS A 1 81 ? 6.649 -3.525 -17.181 1.00 93.12 81 HIS A O 1
ATOM 676 N N . LEU A 1 82 ? 5.795 -1.900 -18.484 1.00 92.31 82 LEU A N 1
ATOM 677 C CA . LEU A 1 82 ? 4.428 -2.419 -18.516 1.00 92.31 82 LEU A CA 1
ATOM 678 C C . LEU A 1 82 ? 4.334 -3.766 -19.235 1.00 92.31 82 LEU A C 1
ATOM 680 O O . LEU A 1 82 ? 3.632 -4.655 -18.759 1.00 92.31 82 LEU A O 1
ATOM 684 N N . TRP A 1 83 ? 5.058 -3.944 -20.342 1.00 94.31 83 TRP A N 1
ATOM 685 C CA . TRP A 1 83 ? 5.122 -5.223 -21.050 1.00 94.31 83 TRP A CA 1
ATOM 686 C C . TRP A 1 83 ? 5.713 -6.324 -20.165 1.00 94.31 83 TRP A C 1
ATOM 688 O O . TRP A 1 83 ? 5.138 -7.407 -20.044 1.00 94.31 83 TRP A O 1
ATOM 698 N N . LYS A 1 84 ? 6.831 -6.035 -19.487 1.00 95.81 84 LYS A N 1
ATOM 699 C CA . LYS A 1 84 ? 7.460 -6.981 -18.561 1.00 95.81 84 LYS A CA 1
ATOM 700 C C . LYS A 1 84 ? 6.547 -7.280 -17.372 1.00 95.81 84 LYS A C 1
ATOM 702 O O . LYS A 1 84 ? 6.386 -8.445 -17.028 1.00 95.81 84 LYS A O 1
ATOM 707 N N . ALA A 1 85 ? 5.900 -6.261 -16.807 1.00 94.12 85 ALA A N 1
ATOM 708 C CA . ALA A 1 85 ? 4.959 -6.431 -15.706 1.00 94.12 85 ALA A CA 1
ATOM 709 C C . ALA A 1 85 ? 3.747 -7.290 -16.109 1.00 94.12 85 ALA A C 1
ATOM 711 O O . ALA A 1 85 ? 3.329 -8.134 -15.326 1.00 94.12 85 ALA A O 1
ATOM 712 N N . ASP A 1 86 ? 3.200 -7.141 -17.323 1.00 93.38 86 ASP A N 1
ATOM 713 C CA . ASP A 1 86 ? 2.100 -7.996 -17.808 1.00 93.38 86 ASP A CA 1
ATOM 714 C C . ASP A 1 86 ? 2.520 -9.473 -17.861 1.00 93.38 86 ASP A C 1
ATOM 716 O O . ASP A 1 86 ? 1.773 -10.343 -17.409 1.00 93.38 86 ASP A O 1
ATOM 720 N N . ASN A 1 87 ? 3.735 -9.755 -18.342 1.00 94.75 87 ASN A N 1
ATOM 721 C CA . ASN A 1 87 ? 4.291 -11.110 -18.370 1.00 94.75 87 ASN A CA 1
ATOM 722 C C . ASN A 1 87 ? 4.545 -11.673 -16.963 1.00 94.75 87 ASN A C 1
ATOM 724 O O . ASN A 1 87 ? 4.235 -12.839 -16.707 1.00 94.75 87 ASN A O 1
ATOM 728 N N . ASP A 1 88 ? 5.052 -10.848 -16.047 1.00 94.81 88 ASP A N 1
ATOM 729 C CA . ASP A 1 88 ? 5.264 -11.234 -14.648 1.00 94.81 88 ASP A CA 1
ATOM 730 C C . ASP A 1 88 ? 3.938 -11.587 -13.974 1.00 94.81 88 ASP A C 1
ATOM 732 O O . ASP A 1 88 ? 3.792 -12.664 -13.405 1.00 94.81 88 ASP A O 1
ATOM 736 N N . LEU A 1 89 ? 2.907 -10.757 -14.155 1.00 93.06 89 LEU A N 1
ATOM 737 C CA . LEU A 1 89 ? 1.571 -11.035 -13.626 1.00 93.06 89 LEU A CA 1
ATOM 738 C C . LEU A 1 89 ? 0.961 -12.315 -14.197 1.00 93.06 89 LEU A C 1
ATOM 740 O O . LEU A 1 89 ? 0.284 -13.031 -13.469 1.00 93.06 89 LEU A O 1
ATOM 744 N N . ARG A 1 90 ? 1.157 -12.617 -15.486 1.00 92.00 90 ARG A N 1
ATOM 745 C CA . ARG A 1 90 ? 0.684 -13.884 -16.081 1.00 92.00 90 ARG A CA 1
ATOM 746 C C . ARG A 1 90 ? 1.363 -15.106 -15.474 1.00 92.00 90 ARG A C 1
ATOM 748 O O . ARG A 1 90 ? 0.756 -16.170 -15.468 1.00 92.00 90 ARG A O 1
ATOM 755 N N . THR A 1 91 ? 2.589 -14.943 -14.991 1.00 91.06 91 THR A N 1
ATOM 756 C CA . THR A 1 91 ? 3.382 -16.022 -14.401 1.00 91.06 91 THR A CA 1
ATOM 757 C C . THR A 1 91 ? 3.047 -16.201 -12.923 1.00 91.06 91 THR A C 1
ATOM 759 O O . THR A 1 91 ? 2.698 -17.300 -12.502 1.00 91.06 91 THR A O 1
ATOM 762 N N . ASP A 1 92 ? 3.094 -15.115 -12.152 1.00 89.75 92 ASP A N 1
ATOM 763 C CA . ASP A 1 92 ? 3.025 -15.165 -10.689 1.00 89.75 92 ASP A CA 1
ATOM 764 C C . ASP A 1 92 ? 1.585 -15.112 -10.156 1.00 89.75 92 ASP A C 1
ATOM 766 O O . ASP A 1 92 ? 1.289 -15.655 -9.094 1.00 89.75 92 ASP A O 1
ATOM 770 N N . ILE A 1 93 ? 0.667 -14.481 -10.899 1.00 90.38 93 ILE A N 1
ATOM 771 C CA . ILE A 1 93 ? -0.765 -14.401 -10.575 1.00 90.38 93 ILE A CA 1
ATOM 772 C C . ILE A 1 93 ? -1.578 -14.754 -11.834 1.00 90.38 93 ILE A C 1
ATOM 774 O O . ILE A 1 93 ? -2.223 -13.884 -12.429 1.00 90.38 93 ILE A O 1
ATOM 778 N N . PRO A 1 94 ? -1.549 -16.016 -12.298 1.00 90.06 94 PRO A N 1
ATOM 779 C CA . PRO A 1 94 ? -2.184 -16.407 -13.559 1.00 90.06 94 PRO A CA 1
ATOM 780 C C . PRO A 1 94 ? -3.709 -16.230 -13.541 1.00 90.06 94 PRO A C 1
ATOM 782 O O . PRO A 1 94 ? -4.316 -16.004 -14.588 1.00 90.06 94 PRO A O 1
ATOM 785 N N . ASP A 1 95 ? -4.329 -16.288 -12.359 1.00 88.00 95 ASP A N 1
ATOM 786 C CA . ASP A 1 95 ? -5.761 -16.065 -12.194 1.00 88.00 95 ASP A CA 1
ATOM 787 C C . ASP A 1 95 ? -6.133 -14.595 -12.457 1.00 88.00 95 ASP A C 1
ATOM 789 O O . ASP A 1 95 ? -5.751 -13.688 -11.716 1.00 88.00 95 ASP A O 1
ATOM 793 N N . LEU A 1 96 ? -6.909 -14.353 -13.515 1.00 86.81 96 LEU A N 1
ATOM 794 C CA . LEU A 1 96 ? -7.396 -13.020 -13.882 1.00 86.81 96 LEU A CA 1
ATOM 795 C C . LEU A 1 96 ? -8.406 -12.462 -12.870 1.00 86.81 96 LEU A C 1
ATOM 797 O O . LEU A 1 96 ? -8.521 -11.242 -12.733 1.00 86.81 96 LEU A O 1
ATOM 801 N N . VAL A 1 97 ? -9.106 -13.341 -12.148 1.00 84.19 97 VAL A N 1
ATOM 802 C CA . VAL A 1 97 ? -10.033 -12.995 -11.064 1.00 84.19 97 VAL A CA 1
ATOM 803 C C . VAL A 1 97 ? -9.380 -13.188 -9.697 1.00 84.19 97 VAL A C 1
ATOM 805 O O . VAL A 1 97 ? -10.052 -13.498 -8.724 1.00 84.19 97 VAL A O 1
ATOM 808 N N . PHE A 1 98 ? -8.067 -12.979 -9.599 1.00 85.06 98 PHE A N 1
ATOM 809 C CA . PHE A 1 98 ? -7.347 -13.020 -8.331 1.00 85.06 98 PHE A CA 1
ATOM 810 C C . PHE A 1 98 ? -7.981 -12.094 -7.282 1.00 85.06 98 PHE A C 1
ATOM 812 O O . PHE A 1 98 ? -8.163 -10.904 -7.536 1.00 85.06 98 PHE A O 1
ATOM 819 N N . HIS A 1 99 ? -8.262 -12.640 -6.096 1.00 82.25 99 HIS A N 1
ATOM 820 C CA . HIS A 1 99 ? -8.802 -11.917 -4.932 1.00 82.25 99 HIS A CA 1
ATOM 821 C C . HIS A 1 99 ? -7.843 -11.916 -3.729 1.00 82.25 99 HIS A C 1
ATOM 823 O O . HIS A 1 99 ? -8.215 -11.502 -2.627 1.00 82.25 99 HIS A O 1
ATOM 829 N N . GLY A 1 100 ? -6.623 -12.422 -3.921 1.00 81.25 100 GLY A N 1
ATOM 830 C CA . GLY A 1 100 ? -5.597 -12.466 -2.891 1.00 81.25 100 GLY A CA 1
ATOM 831 C C . GLY A 1 100 ? -4.916 -11.116 -2.672 1.00 81.25 100 GLY A C 1
ATOM 832 O O . GLY A 1 100 ? -5.246 -10.089 -3.273 1.00 81.25 100 GLY A O 1
ATOM 833 N N . LEU A 1 101 ? -3.932 -11.123 -1.785 1.00 82.50 101 LEU A N 1
ATOM 834 C CA . LEU A 1 101 ? -3.120 -9.968 -1.441 1.00 82.50 101 LEU A CA 1
ATOM 835 C C . LEU A 1 101 ? -1.893 -9.871 -2.347 1.00 82.50 101 LEU A C 1
ATOM 837 O O . LEU A 1 101 ? -1.085 -10.792 -2.384 1.00 82.50 101 LEU A O 1
ATOM 841 N N . ALA A 1 102 ? -1.745 -8.748 -3.051 1.00 88.06 102 ALA A N 1
ATOM 842 C CA . ALA A 1 102 ? -0.609 -8.455 -3.916 1.00 88.06 102 ALA A CA 1
ATOM 843 C C . ALA A 1 102 ? 0.176 -7.250 -3.377 1.00 88.06 102 ALA A C 1
ATOM 845 O O . ALA A 1 102 ? -0.279 -6.104 -3.418 1.00 88.06 102 ALA A O 1
ATOM 846 N N . VAL A 1 103 ? 1.367 -7.511 -2.847 1.00 86.88 103 VAL A N 1
ATOM 847 C CA . VAL A 1 103 ? 2.221 -6.504 -2.210 1.00 86.88 103 VAL A CA 1
ATOM 848 C C . VAL A 1 103 ? 3.368 -6.151 -3.143 1.00 86.88 103 VAL A C 1
ATOM 850 O O . VAL A 1 103 ? 4.145 -7.019 -3.516 1.00 86.88 103 VAL A O 1
ATOM 853 N N . ILE A 1 104 ? 3.512 -4.878 -3.496 1.00 88.38 104 ILE A N 1
ATOM 854 C CA . ILE A 1 104 ? 4.676 -4.383 -4.234 1.00 88.38 104 ILE A CA 1
ATOM 855 C C . ILE A 1 104 ? 5.721 -3.905 -3.232 1.00 88.38 104 ILE A C 1
ATOM 857 O O . ILE A 1 104 ? 5.494 -2.958 -2.476 1.00 88.38 104 ILE A O 1
ATOM 861 N N . ASP A 1 105 ? 6.875 -4.557 -3.240 1.00 89.25 105 ASP A N 1
ATOM 862 C CA . ASP A 1 105 ? 7.992 -4.290 -2.345 1.00 89.25 105 ASP A CA 1
ATOM 863 C C . ASP A 1 105 ? 9.112 -3.529 -3.072 1.00 89.25 105 ASP A C 1
ATOM 865 O O . ASP A 1 105 ? 10.202 -4.030 -3.367 1.00 89.25 105 ASP A O 1
ATOM 869 N N . TRP A 1 106 ? 8.791 -2.289 -3.447 1.00 90.94 106 TRP A N 1
ATOM 870 C CA . TRP A 1 106 ? 9.702 -1.379 -4.137 1.00 90.94 106 TRP A CA 1
ATOM 871 C C . TRP A 1 106 ? 10.318 -0.387 -3.159 1.00 90.94 106 TRP A C 1
ATOM 873 O O . TRP A 1 106 ? 9.777 0.684 -2.876 1.00 90.94 106 TRP A O 1
ATOM 883 N N . GLU A 1 107 ? 11.492 -0.744 -2.646 1.00 90.69 107 GLU A N 1
ATOM 884 C CA . GLU A 1 107 ? 12.158 0.033 -1.600 1.00 90.69 107 GLU A CA 1
ATOM 885 C C . GLU A 1 107 ? 13.326 0.890 -2.085 1.00 90.69 107 GLU A C 1
ATOM 887 O O . GLU A 1 107 ? 13.958 1.553 -1.263 1.00 90.69 107 GLU A O 1
ATOM 892 N N . LYS A 1 108 ? 13.682 0.885 -3.377 1.00 90.94 108 LYS A N 1
ATOM 893 C CA . LYS A 1 108 ? 14.923 1.533 -3.838 1.00 90.94 108 LYS A CA 1
ATOM 894 C C . LYS A 1 108 ? 14.834 3.056 -3.754 1.00 90.94 108 LYS A C 1
ATOM 896 O O . LYS A 1 108 ? 15.709 3.659 -3.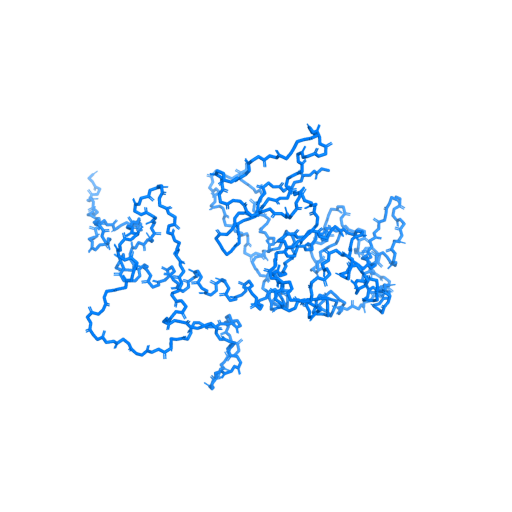131 1.00 90.94 108 LYS A O 1
ATOM 901 N N . TRP A 1 109 ? 13.743 3.643 -4.228 1.00 91.31 109 TRP A N 1
ATOM 902 C CA . TRP A 1 109 ? 13.446 5.078 -4.140 1.00 91.31 109 TRP A CA 1
ATOM 903 C C . TRP A 1 109 ? 12.056 5.338 -3.545 1.00 91.31 109 TRP A C 1
ATOM 905 O O . TRP A 1 109 ? 11.213 4.445 -3.463 1.00 91.31 109 TRP A O 1
ATOM 915 N N . ARG A 1 110 ? 11.822 6.571 -3.087 1.00 89.31 110 ARG A N 1
ATOM 916 C CA . ARG A 1 110 ? 10.530 7.054 -2.583 1.00 89.31 110 ARG A CA 1
ATOM 917 C C . ARG A 1 110 ? 9.852 7.954 -3.622 1.00 89.31 110 ARG A C 1
ATOM 919 O O . ARG A 1 110 ? 10.545 8.705 -4.305 1.00 89.31 110 ARG A O 1
ATOM 926 N N . PRO A 1 111 ? 8.512 7.916 -3.731 1.00 86.88 111 PRO A N 1
ATOM 927 C CA . PRO A 1 111 ? 7.769 8.719 -4.702 1.00 86.88 111 PRO A CA 1
ATOM 928 C C . PRO A 1 111 ? 7.788 10.220 -4.384 1.00 86.88 111 PRO A C 1
ATOM 930 O O . PRO A 1 111 ? 7.608 11.034 -5.283 1.00 86.88 111 PRO A O 1
ATOM 933 N N . LEU A 1 112 ? 8.004 10.595 -3.119 1.00 87.12 112 LEU A N 1
ATOM 934 C CA . LEU A 1 112 ? 8.223 11.987 -2.732 1.00 87.12 112 LEU A CA 1
ATOM 935 C C . LEU A 1 112 ? 9.709 12.307 -2.787 1.00 87.12 112 LEU A C 1
ATOM 937 O O . LEU A 1 112 ? 10.520 11.614 -2.166 1.00 87.12 112 LEU A O 1
ATOM 941 N N . TRP A 1 113 ? 10.043 13.383 -3.498 1.00 86.44 113 TRP A N 1
ATOM 942 C CA . TRP A 1 113 ? 11.410 13.866 -3.654 1.00 86.44 113 TRP A CA 1
ATOM 943 C C . TRP A 1 113 ? 12.109 14.006 -2.302 1.00 86.44 113 TRP A C 1
ATOM 945 O O . TRP A 1 113 ? 13.173 13.429 -2.099 1.00 86.44 113 TRP A O 1
ATOM 955 N N . GLU A 1 114 ? 11.472 14.682 -1.345 1.00 86.94 114 GLU A N 1
ATOM 956 C CA . GLU A 1 114 ? 12.039 15.015 -0.036 1.00 86.94 114 GLU A CA 1
ATOM 957 C C . GLU A 1 114 ? 12.297 13.781 0.854 1.00 86.94 114 GLU A C 1
ATOM 959 O O . GLU A 1 114 ? 12.969 13.891 1.877 1.00 86.94 114 GLU A O 1
ATOM 964 N N . CYS A 1 115 ? 11.778 12.605 0.480 1.00 87.50 115 CYS A N 1
ATOM 965 C CA . CYS A 1 115 ? 11.931 11.351 1.221 1.00 87.50 115 CYS A CA 1
ATOM 966 C C . CYS A 1 115 ? 13.086 10.466 0.707 1.00 87.50 115 CYS A C 1
ATOM 968 O O . CYS A 1 115 ? 13.264 9.356 1.211 1.00 87.50 115 CYS A O 1
ATOM 970 N N . ASN A 1 116 ? 13.865 10.921 -0.282 1.00 89.38 116 ASN A N 1
ATOM 971 C CA . ASN A 1 116 ? 15.029 10.203 -0.823 1.00 89.38 116 ASN A CA 1
ATOM 972 C C . ASN A 1 116 ? 16.354 10.633 -0.156 1.00 89.38 116 ASN A C 1
ATOM 974 O O . ASN A 1 116 ? 17.309 10.984 -0.836 1.00 89.38 116 ASN A O 1
ATOM 978 N N . TRP A 1 117 ? 16.404 10.591 1.176 1.00 85.56 117 TRP A N 1
ATOM 979 C CA . TRP A 1 117 ? 17.583 10.928 1.990 1.00 85.56 117 TRP A CA 1
ATOM 980 C C . TRP A 1 117 ? 18.484 9.705 2.282 1.00 85.56 117 TRP A C 1
ATOM 982 O O . TRP A 1 117 ? 18.143 8.567 1.934 1.00 85.56 117 TRP A O 1
ATOM 992 N N . ASP A 1 118 ? 19.644 9.939 2.905 1.00 88.50 118 ASP A N 1
ATOM 993 C CA . ASP A 1 118 ? 20.702 8.953 3.193 1.00 88.50 118 ASP A CA 1
ATOM 994 C C . ASP A 1 118 ? 21.156 8.177 1.940 1.00 88.50 118 ASP A C 1
ATOM 996 O O . ASP A 1 118 ? 21.515 8.744 0.912 1.00 88.50 118 ASP A O 1
ATOM 1000 N N . ALA A 1 119 ? 21.101 6.842 1.972 1.00 85.50 119 ALA A N 1
ATOM 1001 C CA . ALA A 1 119 ? 21.488 5.981 0.858 1.00 85.50 119 ALA A CA 1
ATOM 1002 C C . ALA A 1 119 ? 20.630 6.190 -0.409 1.00 85.50 119 ALA A C 1
ATOM 1004 O O . ALA A 1 119 ? 20.926 5.609 -1.453 1.00 85.50 119 ALA A O 1
ATOM 1005 N N . LYS A 1 120 ? 19.552 6.986 -0.337 1.00 88.75 120 LYS A N 1
ATOM 1006 C CA . LYS A 1 120 ? 18.685 7.331 -1.472 1.00 88.75 120 LYS A CA 1
ATOM 1007 C C . LYS A 1 120 ? 19.022 8.682 -2.111 1.00 88.75 120 LYS A C 1
ATOM 1009 O O . LYS A 1 120 ? 18.431 9.011 -3.135 1.00 88.75 120 LYS A O 1
ATOM 1014 N N . GLU A 1 121 ? 20.011 9.417 -1.607 1.00 89.06 121 GLU A N 1
ATOM 1015 C CA . GLU A 1 121 ? 20.433 10.696 -2.205 1.00 89.06 121 GLU A CA 1
ATOM 1016 C C . GLU A 1 121 ? 20.924 10.548 -3.651 1.00 89.06 121 GLU A C 1
ATOM 1018 O O . GLU A 1 121 ? 20.812 11.469 -4.461 1.00 89.06 121 GLU A O 1
ATOM 1023 N N . ILE A 1 122 ? 21.395 9.355 -4.025 1.00 88.62 122 ILE A N 1
ATOM 1024 C CA . ILE A 1 122 ? 21.752 9.020 -5.407 1.00 88.62 122 ILE A CA 1
ATOM 1025 C C . ILE A 1 122 ? 20.610 9.286 -6.401 1.00 88.62 122 ILE A C 1
ATOM 1027 O O . ILE A 1 122 ? 20.865 9.685 -7.536 1.00 88.62 122 ILE A O 1
ATOM 1031 N N . TYR A 1 123 ? 19.349 9.151 -5.977 1.00 89.50 123 TYR A N 1
ATOM 1032 C CA . TYR A 1 123 ? 18.191 9.448 -6.821 1.00 89.50 123 TYR A CA 1
ATOM 1033 C C . TYR A 1 123 ? 18.006 10.951 -7.032 1.00 89.50 123 TYR A C 1
ATOM 1035 O O . TYR A 1 123 ? 17.528 11.347 -8.094 1.00 89.50 123 TYR A O 1
ATOM 1043 N N . TRP A 1 124 ? 18.439 11.800 -6.094 1.00 88.56 124 TRP A N 1
ATOM 1044 C CA . TRP A 1 124 ? 18.523 13.239 -6.342 1.00 88.56 124 TRP A CA 1
ATOM 1045 C C . TRP A 1 124 ? 19.588 13.545 -7.386 1.00 88.56 124 TRP A C 1
ATOM 1047 O O . TRP A 1 124 ? 19.303 14.238 -8.360 1.00 88.56 124 TRP A O 1
ATOM 1057 N N . ASN A 1 125 ? 20.786 12.981 -7.226 1.00 85.81 125 ASN A N 1
ATOM 1058 C CA . ASN A 1 125 ? 21.904 13.213 -8.142 1.00 85.81 125 ASN A CA 1
ATOM 1059 C C . ASN A 1 125 ? 21.581 12.747 -9.566 1.00 85.81 125 ASN A C 1
ATOM 1061 O O . ASN A 1 125 ? 21.749 13.513 -10.510 1.00 85.81 125 ASN A O 1
ATOM 1065 N N . GLY A 1 126 ? 21.024 11.545 -9.708 1.00 84.00 126 GLY A N 1
ATOM 1066 C CA . GLY A 1 126 ? 20.607 10.994 -10.995 1.00 84.00 126 GLY A CA 1
ATOM 1067 C C . GLY A 1 126 ? 19.449 11.740 -11.663 1.00 84.00 126 GLY A C 1
ATOM 1068 O O . GLY A 1 126 ? 19.311 11.694 -12.880 1.00 84.00 126 GLY A O 1
ATOM 1069 N N . SER A 1 127 ? 18.623 12.449 -10.887 1.00 83.12 127 SER A N 1
ATOM 1070 C CA . SER A 1 127 ? 17.468 13.192 -11.410 1.00 83.12 127 SER A CA 1
ATOM 1071 C C . SER A 1 127 ? 17.779 14.635 -11.798 1.00 83.12 127 SER A C 1
ATOM 1073 O O . SER A 1 127 ? 17.021 15.238 -12.552 1.00 83.12 127 SER A O 1
ATOM 1075 N N . ARG A 1 128 ? 18.895 15.204 -11.325 1.00 74.75 128 ARG A N 1
ATOM 1076 C CA . ARG A 1 128 ? 19.304 16.588 -11.636 1.00 74.75 128 ARG A CA 1
ATOM 1077 C C . ARG A 1 128 ? 19.578 16.832 -13.132 1.00 74.75 128 ARG A C 1
ATOM 1079 O O . ARG A 1 128 ? 19.692 17.985 -13.526 1.00 74.75 128 ARG A O 1
ATOM 1086 N N . GLY A 1 129 ? 19.629 15.779 -13.956 1.00 61.44 129 GLY A N 1
ATOM 1087 C CA . GLY A 1 129 ? 19.719 15.850 -15.420 1.00 61.44 129 GLY A CA 1
ATOM 1088 C C . GLY A 1 129 ? 18.382 15.870 -16.183 1.00 61.44 129 GLY A C 1
ATOM 1089 O O . GLY A 1 129 ? 18.409 15.975 -17.405 1.00 61.44 129 GLY A O 1
ATOM 1090 N N . GLY A 1 130 ? 17.218 15.775 -15.519 1.00 54.16 130 GLY A N 1
ATOM 1091 C CA . GLY A 1 130 ? 15.914 15.825 -16.197 1.00 54.16 130 GLY A CA 1
ATOM 1092 C C . GLY A 1 130 ? 14.708 15.729 -15.254 1.00 54.16 130 GLY A C 1
ATOM 1093 O O . GLY A 1 130 ? 14.579 14.776 -14.485 1.00 54.16 130 GLY A O 1
ATOM 1094 N N . CYS A 1 131 ? 13.798 16.707 -15.338 1.00 42.12 131 CYS A N 1
ATOM 1095 C CA . CYS A 1 131 ? 12.543 16.746 -14.580 1.00 42.12 131 CYS A CA 1
ATOM 1096 C C . CYS A 1 131 ? 11.397 16.093 -15.369 1.00 42.12 131 CYS A C 1
ATOM 1098 O O . CYS A 1 131 ? 10.887 16.695 -16.310 1.00 42.12 131 CYS A O 1
ATOM 1100 N N . VAL A 1 132 ? 10.921 14.917 -14.944 1.00 49.59 132 VAL A N 1
ATOM 1101 C CA . VAL A 1 132 ? 9.576 14.421 -15.299 1.00 49.59 132 VAL A CA 1
ATOM 1102 C C . VAL A 1 132 ? 8.922 13.843 -14.046 1.00 49.59 132 VAL A C 1
ATOM 1104 O O . VAL A 1 132 ? 9.453 12.936 -13.413 1.00 49.59 132 VAL A O 1
ATOM 1107 N N . HIS A 1 133 ? 7.764 14.389 -13.671 1.00 46.59 133 HIS A N 1
ATOM 1108 C CA . HIS A 1 133 ? 7.105 14.141 -12.383 1.00 46.59 133 HIS A CA 1
ATOM 1109 C C . HIS A 1 133 ? 6.095 12.974 -12.376 1.00 46.59 133 HIS A C 1
ATOM 1111 O O . HIS A 1 133 ? 5.458 12.736 -11.353 1.00 46.59 133 HIS A O 1
ATOM 1117 N N . THR A 1 134 ? 5.915 12.237 -13.478 1.00 51.03 134 THR A N 1
ATOM 1118 C CA . THR A 1 134 ? 4.626 11.554 -13.729 1.00 51.03 134 THR A CA 1
ATOM 1119 C C . THR A 1 134 ? 4.616 10.019 -13.738 1.00 51.03 134 THR A C 1
ATOM 1121 O O . THR A 1 134 ? 3.545 9.436 -13.872 1.00 51.03 134 THR A O 1
ATOM 1124 N N . LEU A 1 135 ? 5.737 9.311 -13.575 1.00 58.19 135 LEU A N 1
ATOM 1125 C CA . LEU A 1 135 ? 5.755 7.855 -13.832 1.00 58.19 135 LEU A CA 1
ATOM 1126 C C . LEU A 1 135 ? 5.141 6.927 -12.762 1.00 58.19 135 LEU A C 1
ATOM 1128 O O . LEU A 1 135 ? 4.431 5.997 -13.154 1.00 58.19 135 LEU A O 1
ATOM 1132 N N . PRO A 1 136 ? 5.344 7.121 -11.442 1.00 63.88 136 PRO A N 1
ATOM 1133 C CA . PRO A 1 136 ? 4.935 6.116 -10.451 1.00 63.88 136 PRO A CA 1
ATOM 1134 C C . PRO A 1 136 ? 3.422 5.849 -10.421 1.00 63.88 136 PRO A C 1
ATOM 1136 O O . PRO A 1 136 ? 2.990 4.713 -10.229 1.00 63.88 136 PRO A O 1
ATOM 1139 N N . THR A 1 137 ? 2.611 6.885 -10.651 1.00 62.97 137 THR A N 1
ATOM 1140 C CA . THR A 1 137 ? 1.145 6.791 -10.639 1.00 62.97 137 THR A CA 1
ATOM 1141 C C . THR A 1 137 ? 0.607 6.005 -11.829 1.00 62.97 137 THR A C 1
ATOM 1143 O O . THR A 1 137 ? -0.196 5.094 -11.640 1.00 62.97 137 THR A O 1
ATOM 1146 N N . HIS A 1 138 ? 1.063 6.316 -13.047 1.00 69.38 138 HIS A N 1
ATOM 1147 C CA . HIS A 1 138 ? 0.585 5.650 -14.262 1.00 69.38 138 HIS A CA 1
ATOM 1148 C C . HIS A 1 138 ? 0.950 4.164 -14.289 1.00 69.38 138 HIS A C 1
ATOM 1150 O O . HIS A 1 138 ? 0.112 3.342 -14.655 1.00 69.38 138 HIS A O 1
ATOM 1156 N N . ILE A 1 139 ? 2.164 3.821 -13.845 1.00 74.56 139 ILE A N 1
ATOM 1157 C CA . ILE A 1 139 ? 2.625 2.432 -13.738 1.00 74.56 139 ILE A CA 1
ATOM 1158 C C . ILE A 1 139 ? 1.694 1.631 -12.829 1.00 74.56 139 ILE A C 1
ATOM 1160 O O . ILE A 1 139 ? 1.148 0.606 -13.237 1.00 74.56 139 ILE A O 1
ATOM 1164 N N . PHE A 1 140 ? 1.475 2.120 -11.606 1.00 72.94 140 PHE A N 1
ATOM 1165 C CA . PHE A 1 140 ? 0.714 1.366 -10.620 1.00 72.94 140 PHE A CA 1
ATOM 1166 C C . PHE A 1 140 ? -0.754 1.205 -11.023 1.00 72.94 140 PHE A C 1
ATOM 1168 O O . PHE A 1 140 ? -1.282 0.103 -10.923 1.00 72.94 140 PHE A O 1
ATOM 1175 N N . VAL A 1 141 ? -1.399 2.253 -11.553 1.00 74.44 141 VAL A N 1
ATOM 1176 C CA . VAL A 1 141 ? -2.778 2.158 -12.070 1.00 74.44 141 VAL A CA 1
ATOM 1177 C C . VAL A 1 141 ? -2.892 1.060 -13.121 1.00 74.44 141 VAL A C 1
ATOM 1179 O O . VAL A 1 141 ? -3.790 0.226 -13.050 1.00 74.44 141 VAL A O 1
ATOM 1182 N N . GLN A 1 142 ? -1.983 1.035 -14.096 1.00 80.94 142 GLN A N 1
ATOM 1183 C CA . GLN A 1 142 ? -2.075 0.052 -15.170 1.00 80.94 142 GLN A CA 1
ATOM 1184 C C . GLN A 1 142 ? -1.851 -1.373 -14.665 1.00 80.94 142 GLN A C 1
ATOM 1186 O O . GLN A 1 142 ? -2.612 -2.261 -15.038 1.00 80.94 142 GLN A O 1
ATOM 1191 N N . ILE A 1 143 ? -0.887 -1.592 -13.769 1.00 84.06 143 ILE A N 1
ATOM 1192 C CA . ILE A 1 143 ? -0.627 -2.912 -13.177 1.00 84.06 143 ILE A CA 1
ATOM 1193 C C . ILE A 1 143 ? -1.850 -3.415 -12.399 1.00 84.06 143 ILE A C 1
ATOM 1195 O O . ILE A 1 143 ? -2.306 -4.534 -12.634 1.00 84.06 143 ILE A O 1
ATOM 1199 N N . THR A 1 144 ? -2.431 -2.597 -11.515 1.00 81.88 144 THR A N 1
ATOM 1200 C CA . THR A 1 144 ? -3.553 -3.046 -10.671 1.00 81.88 144 THR A CA 1
ATOM 1201 C C . THR A 1 144 ? -4.817 -3.341 -11.480 1.00 81.88 144 THR A C 1
ATOM 1203 O O . THR A 1 144 ? -5.552 -4.272 -11.150 1.00 81.88 144 THR A O 1
ATOM 1206 N N . THR A 1 145 ? -5.046 -2.642 -12.599 1.00 83.81 145 THR A N 1
ATOM 1207 C CA . THR A 1 145 ? -6.196 -2.918 -13.486 1.00 83.81 145 THR A CA 1
ATOM 1208 C C . THR A 1 145 ? -6.142 -4.287 -14.167 1.00 83.81 145 THR A C 1
ATOM 1210 O O . THR A 1 145 ? -7.183 -4.801 -14.572 1.00 83.81 145 THR A O 1
ATOM 1213 N N . LYS A 1 146 ? -4.963 -4.919 -14.259 1.00 85.94 146 LYS A N 1
ATOM 1214 C CA . LYS A 1 146 ? -4.811 -6.269 -14.831 1.00 85.94 146 LYS A CA 1
ATOM 1215 C C . LYS A 1 146 ? -5.353 -7.367 -13.916 1.00 85.94 146 LYS A C 1
ATOM 1217 O O . LYS A 1 146 ? -5.634 -8.461 -14.403 1.00 85.94 146 LYS A O 1
ATOM 1222 N N . ARG A 1 147 ? -5.473 -7.101 -12.610 1.00 87.81 147 ARG A N 1
ATOM 1223 C CA . ARG A 1 147 ? -6.037 -8.002 -11.588 1.00 87.81 147 ARG A CA 1
ATOM 1224 C C . ARG A 1 147 ? -6.973 -7.199 -10.681 1.00 87.81 147 ARG A C 1
ATOM 1226 O O . ARG A 1 147 ? -6.610 -6.898 -9.541 1.00 87.81 147 ARG A O 1
ATOM 1233 N N . PRO A 1 148 ? -8.164 -6.825 -11.179 1.00 81.75 148 PRO A N 1
ATOM 1234 C CA . PRO A 1 148 ? -9.031 -5.855 -10.512 1.00 81.75 148 PRO A CA 1
ATOM 1235 C C . PRO A 1 148 ? -9.632 -6.360 -9.191 1.00 81.75 148 PRO A C 1
ATOM 1237 O O . PRO A 1 148 ? -10.065 -5.543 -8.382 1.00 81.75 148 PRO A O 1
ATOM 1240 N N . GLY A 1 149 ? -9.660 -7.680 -8.962 1.00 78.25 149 GLY A N 1
ATOM 1241 C CA . GLY A 1 149 ? -10.071 -8.277 -7.685 1.00 78.25 149 GLY A CA 1
ATOM 1242 C C . GLY A 1 149 ? -8.976 -8.278 -6.610 1.00 78.25 149 GLY A C 1
ATOM 1243 O O . GLY A 1 149 ? -9.281 -8.471 -5.433 1.00 78.25 149 GLY A O 1
ATOM 1244 N N . GLY A 1 150 ? -7.715 -8.048 -6.996 1.00 83.00 150 GLY A N 1
ATOM 1245 C CA . GLY A 1 150 ? -6.562 -8.172 -6.111 1.00 83.00 150 GLY A CA 1
ATOM 1246 C C . GLY A 1 150 ? -6.497 -7.058 -5.071 1.00 83.00 150 GLY A C 1
ATOM 1247 O O . GLY A 1 150 ? -6.824 -5.899 -5.342 1.00 83.00 150 GLY A O 1
ATOM 1248 N N . LEU A 1 151 ? -6.031 -7.393 -3.869 1.00 81.50 151 LEU A N 1
ATOM 1249 C CA . LEU A 1 151 ? -5.749 -6.415 -2.820 1.00 81.50 151 LEU A CA 1
ATOM 1250 C C . LEU A 1 151 ? -4.343 -5.859 -3.040 1.00 81.50 151 LEU A C 1
ATOM 1252 O O . LEU A 1 151 ? -3.369 -6.429 -2.559 1.00 81.50 151 LEU A O 1
ATOM 1256 N N . TRP A 1 152 ? -4.230 -4.766 -3.790 1.00 84.69 152 TRP A N 1
ATOM 1257 C CA . TRP A 1 152 ? -2.938 -4.167 -4.120 1.00 84.69 152 TRP A CA 1
ATOM 1258 C C . TRP A 1 152 ? -2.472 -3.159 -3.070 1.00 84.69 152 TRP A C 1
ATOM 1260 O O . TRP A 1 152 ? -3.225 -2.276 -2.654 1.00 84.69 152 TRP A O 1
ATOM 1270 N N . GLY A 1 153 ? -1.199 -3.236 -2.689 1.00 81.75 153 GLY A N 1
ATOM 1271 C CA . GLY A 1 153 ? -0.575 -2.260 -1.797 1.00 81.75 153 GLY A CA 1
ATOM 1272 C C . GLY A 1 153 ? 0.936 -2.190 -1.971 1.00 81.75 153 GLY A C 1
ATOM 1273 O O . GLY A 1 153 ? 1.561 -3.152 -2.406 1.00 81.75 153 GLY A O 1
ATOM 1274 N N . PHE A 1 154 ? 1.526 -1.050 -1.613 1.00 83.00 154 PHE A N 1
ATOM 1275 C CA . PHE A 1 154 ? 2.979 -0.924 -1.518 1.00 83.00 154 PHE A CA 1
ATOM 1276 C C . PHE A 1 154 ? 3.436 -1.199 -0.099 1.00 83.00 154 PHE A C 1
ATOM 1278 O O . PHE A 1 154 ? 2.900 -0.640 0.861 1.00 83.00 154 PHE A O 1
ATOM 1285 N N . TYR A 1 155 ? 4.470 -2.019 0.031 1.00 81.81 155 TYR A N 1
ATOM 1286 C CA . TYR A 1 155 ? 5.117 -2.195 1.312 1.00 81.81 155 TYR A CA 1
ATOM 1287 C C . TYR A 1 155 ? 5.768 -0.891 1.793 1.00 81.81 155 TYR A C 1
ATOM 1289 O O . TYR A 1 155 ? 6.364 -0.138 1.024 1.00 81.81 155 TYR A O 1
ATOM 1297 N N . GLY A 1 156 ? 5.647 -0.633 3.096 1.00 81.69 156 GLY A N 1
ATOM 1298 C CA . GLY A 1 156 ? 6.262 0.511 3.759 1.00 81.69 156 GLY A CA 1
ATOM 1299 C C . GLY A 1 156 ? 5.473 1.815 3.637 1.00 81.69 156 GLY A C 1
ATOM 1300 O O . GLY A 1 156 ? 5.956 2.835 4.113 1.00 81.69 156 GLY A O 1
ATOM 1301 N N . PHE A 1 157 ? 4.276 1.809 3.043 1.00 79.62 157 PHE A N 1
ATOM 1302 C CA . PHE A 1 157 ? 3.434 2.998 2.886 1.00 79.62 157 PHE A CA 1
ATOM 1303 C C . PHE A 1 157 ? 2.105 2.880 3.660 1.00 79.62 157 PHE A C 1
ATOM 1305 O O . PHE A 1 157 ? 1.487 1.816 3.617 1.00 79.62 157 PHE A O 1
ATOM 1312 N N . PRO A 1 158 ? 1.628 3.960 4.319 1.00 82.31 158 PRO A N 1
ATOM 1313 C CA . PRO A 1 158 ? 2.309 5.242 4.539 1.00 82.31 158 PRO A CA 1
ATOM 1314 C C . PRO A 1 158 ? 3.504 5.128 5.494 1.00 82.31 158 PRO A C 1
ATOM 1316 O O . PRO A 1 158 ? 3.497 4.346 6.442 1.00 82.31 158 PRO A O 1
ATOM 1319 N N . CYS A 1 159 ? 4.536 5.941 5.253 1.00 82.44 159 CYS A N 1
ATOM 13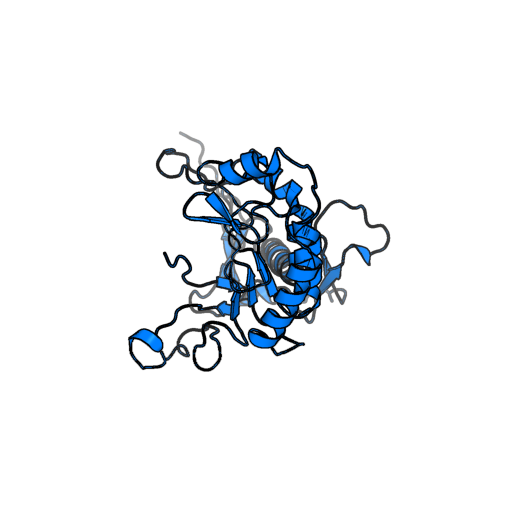20 C CA . CYS A 1 159 ? 5.664 6.050 6.173 1.00 82.44 159 CYS A CA 1
ATOM 1321 C C . CYS A 1 159 ? 5.314 7.023 7.308 1.00 82.44 159 CYS A C 1
ATOM 1323 O O . CYS A 1 159 ? 4.872 8.141 7.053 1.00 82.44 159 CYS A O 1
ATOM 1325 N N . CYS A 1 160 ? 5.555 6.613 8.554 1.00 83.44 160 CYS A N 1
ATOM 1326 C CA . CYS A 1 160 ? 5.329 7.444 9.741 1.00 83.44 160 CYS A CA 1
ATOM 1327 C C . CYS A 1 160 ? 6.616 8.109 10.260 1.00 83.44 160 CYS A C 1
ATOM 1329 O O . CYS A 1 160 ? 6.555 9.177 10.851 1.00 83.44 160 CYS A O 1
ATOM 1331 N N . TYR A 1 161 ? 7.780 7.479 10.050 1.00 83.69 161 TYR A N 1
ATOM 1332 C CA . TYR A 1 161 ? 9.097 7.930 10.534 1.00 83.69 161 TYR A CA 1
ATOM 1333 C C . TYR A 1 161 ? 9.151 8.332 12.028 1.00 83.69 161 TYR A C 1
ATOM 1335 O O . TYR A 1 161 ? 9.986 9.135 12.441 1.00 83.69 161 TYR A O 1
ATOM 1343 N N . ASN A 1 162 ? 8.320 7.725 12.877 1.00 84.81 162 ASN A N 1
ATOM 1344 C CA . ASN A 1 162 ? 8.259 7.953 14.326 1.00 84.81 162 ASN A CA 1
ATOM 1345 C C . ASN A 1 162 ? 9.349 7.183 15.108 1.00 84.81 162 ASN A C 1
ATOM 1347 O O . ASN A 1 162 ? 9.134 6.685 16.206 1.00 84.81 162 ASN A O 1
ATOM 1351 N N . TYR A 1 163 ? 10.571 7.084 14.579 1.00 81.12 163 TYR A N 1
ATOM 1352 C CA . TYR A 1 163 ? 11.630 6.231 15.148 1.00 81.12 163 TYR A CA 1
ATOM 1353 C C . TYR A 1 163 ? 12.314 6.789 16.410 1.00 81.12 163 TYR A C 1
ATOM 1355 O O . TYR A 1 163 ? 13.326 6.254 16.860 1.00 81.12 163 TYR A O 1
ATOM 1363 N N . GLN A 1 164 ? 11.780 7.858 16.999 1.00 75.50 164 GLN A N 1
ATOM 1364 C CA . GLN A 1 164 ? 12.399 8.578 18.117 1.00 75.50 164 GLN A CA 1
ATOM 1365 C C . GLN A 1 164 ? 12.065 7.987 19.500 1.00 75.50 164 GLN A C 1
ATOM 1367 O O . GLN A 1 164 ? 12.426 8.570 20.517 1.00 75.50 164 GLN A O 1
ATOM 1372 N N . TYR A 1 165 ? 11.455 6.799 19.550 1.00 70.06 165 TYR A N 1
ATOM 1373 C CA . TYR A 1 165 ? 11.012 6.112 20.773 1.00 70.06 165 TYR A CA 1
ATOM 1374 C C . TYR A 1 165 ? 12.106 5.858 21.826 1.00 70.06 165 TYR A C 1
ATOM 1376 O O . TYR A 1 165 ? 11.793 5.713 22.999 1.00 70.06 165 TYR A O 1
ATOM 1384 N N . LYS A 1 166 ? 13.391 5.806 21.440 1.00 66.19 166 LYS A N 1
ATOM 1385 C CA . LYS A 1 166 ? 14.515 5.662 22.392 1.00 66.19 166 LYS A CA 1
ATOM 1386 C C . LYS A 1 166 ? 15.053 6.985 22.933 1.00 66.19 166 LYS A C 1
ATOM 1388 O O . LYS A 1 166 ? 15.882 6.970 23.833 1.00 66.19 166 LYS A O 1
ATOM 1393 N N . LYS A 1 167 ? 14.671 8.107 22.323 1.00 67.88 167 LYS A N 1
ATOM 1394 C CA . LYS A 1 167 ? 15.222 9.437 22.621 1.00 67.88 167 LYS A CA 1
ATOM 1395 C C . LYS A 1 167 ? 14.222 10.346 23.328 1.00 67.88 167 LYS A C 1
ATOM 1397 O O . LYS A 1 167 ? 14.597 11.449 23.702 1.00 67.88 167 LYS A O 1
ATOM 1402 N N . ASN A 1 168 ? 12.972 9.912 23.463 1.00 66.88 168 ASN A N 1
ATOM 1403 C CA . ASN A 1 168 ? 11.904 10.726 24.007 1.00 66.88 168 ASN A CA 1
ATOM 1404 C C . ASN A 1 168 ? 11.148 9.957 25.096 1.00 66.88 168 ASN A C 1
ATOM 1406 O O . ASN A 1 168 ? 10.492 8.960 24.800 1.00 66.88 168 ASN A O 1
ATOM 1410 N N . GLU A 1 169 ? 11.230 10.436 26.337 1.00 68.19 169 GLU A N 1
ATOM 1411 C CA . GLU A 1 169 ? 10.473 9.896 27.475 1.00 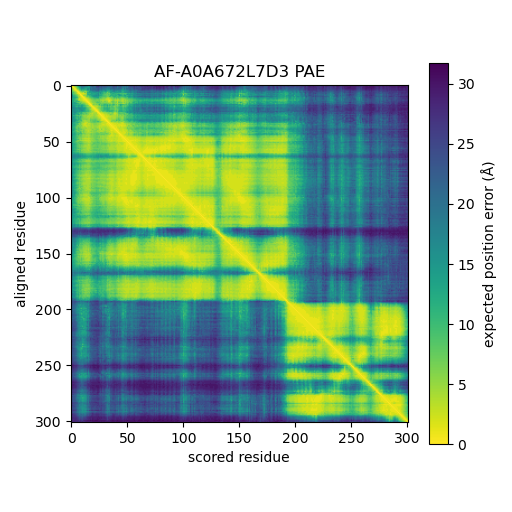68.19 169 GLU A CA 1
ATOM 1412 C C . GLU A 1 169 ? 8.957 10.122 27.309 1.00 68.19 169 GLU A C 1
ATOM 1414 O O . GLU A 1 169 ? 8.158 9.366 27.852 1.00 68.19 169 GLU A O 1
ATOM 1419 N N . THR A 1 170 ? 8.549 11.093 26.477 1.00 76.00 170 THR A N 1
ATOM 1420 C CA . THR A 1 170 ? 7.150 11.397 26.120 1.00 76.00 170 THR A CA 1
ATOM 1421 C C . THR A 1 170 ? 6.790 10.918 24.709 1.00 76.00 170 THR A C 1
ATOM 1423 O O . THR A 1 170 ? 6.107 11.594 23.938 1.00 76.00 170 THR A O 1
ATOM 1426 N N . TYR A 1 171 ? 7.273 9.738 24.319 1.00 77.19 171 TYR A N 1
ATOM 1427 C CA . TYR A 1 171 ? 6.938 9.154 23.023 1.00 77.19 171 TYR A CA 1
ATOM 1428 C C . TYR A 1 171 ? 5.459 8.733 22.952 1.00 77.19 171 TYR A C 1
ATOM 1430 O O . TYR A 1 171 ? 5.042 7.773 23.594 1.00 77.19 171 TYR A O 1
ATOM 1438 N N . THR A 1 172 ? 4.675 9.421 22.121 1.00 77.00 172 THR A N 1
ATOM 1439 C CA . THR A 1 172 ? 3.230 9.172 21.950 1.00 77.00 172 THR A CA 1
ATOM 1440 C C . THR A 1 172 ? 2.909 8.083 20.925 1.00 77.00 172 THR A C 1
ATOM 1442 O O . THR A 1 172 ? 1.787 7.589 20.870 1.00 77.00 172 THR A O 1
ATOM 1445 N N . GLY A 1 173 ? 3.878 7.708 20.083 1.00 77.81 173 GLY A N 1
ATOM 1446 C CA . GLY A 1 173 ? 3.640 6.838 18.930 1.00 77.81 173 GLY A CA 1
ATOM 1447 C C . GLY A 1 173 ? 3.081 7.554 17.699 1.00 77.81 173 GLY A C 1
ATOM 1448 O O . GLY A 1 173 ? 2.982 6.933 16.642 1.00 77.81 173 GLY A O 1
ATOM 1449 N N . GLU A 1 174 ? 2.767 8.847 17.792 1.00 78.44 174 GLU A N 1
ATOM 1450 C CA . GLU A 1 174 ? 2.222 9.617 16.674 1.00 78.44 174 GLU A CA 1
ATOM 1451 C C . GLU A 1 174 ? 3.264 9.888 15.581 1.00 78.44 174 GLU A C 1
ATOM 1453 O O . GLU A 1 174 ? 4.470 9.988 15.830 1.00 78.44 174 GLU A O 1
ATOM 1458 N N . CYS A 1 175 ? 2.787 10.018 14.342 1.00 79.44 175 CYS A N 1
ATOM 1459 C CA . CYS A 1 175 ? 3.632 10.443 13.233 1.00 79.44 175 CYS A CA 1
ATOM 1460 C C . CYS A 1 175 ? 3.930 11.942 13.350 1.00 79.44 175 CYS A C 1
ATOM 1462 O O . CYS A 1 175 ? 3.022 12.717 13.655 1.00 79.44 175 CYS A O 1
ATOM 1464 N N . PRO A 1 176 ? 5.156 12.395 13.036 1.00 85.88 176 PRO A N 1
ATOM 1465 C CA . PRO A 1 176 ? 5.443 13.818 12.962 1.00 85.88 176 PRO A CA 1
ATOM 1466 C C . PRO A 1 176 ? 4.500 14.512 11.972 1.00 85.88 176 PRO A C 1
ATOM 1468 O O . PRO A 1 176 ? 4.231 14.000 10.882 1.00 85.88 176 PRO A O 1
ATOM 1471 N N . SER A 1 177 ? 4.043 15.718 12.311 1.00 85.75 177 SER A N 1
ATOM 1472 C CA . SER A 1 177 ? 3.093 16.487 11.490 1.00 85.75 177 SER A CA 1
ATOM 1473 C C . SER A 1 177 ? 3.588 16.735 10.058 1.00 85.75 177 SER A C 1
ATOM 1475 O O . SER A 1 177 ? 2.794 16.793 9.118 1.00 85.75 177 SER A O 1
ATOM 1477 N N . LEU A 1 178 ? 4.907 16.834 9.869 1.00 88.69 178 LEU A N 1
ATOM 1478 C CA . LEU A 1 178 ? 5.532 16.915 8.551 1.00 88.69 178 LEU A CA 1
ATOM 1479 C C . LEU A 1 178 ? 5.300 15.646 7.716 1.00 88.69 178 LEU A C 1
ATOM 1481 O O . LEU A 1 178 ? 5.013 15.748 6.525 1.00 88.69 178 LEU A O 1
ATOM 1485 N N . GLU A 1 179 ? 5.393 14.466 8.328 1.00 86.31 179 GLU A N 1
ATOM 1486 C CA . GLU A 1 179 ? 5.183 13.188 7.641 1.00 86.31 179 GLU A CA 1
ATOM 1487 C C . GLU A 1 179 ? 3.713 12.974 7.296 1.00 86.31 179 GLU A C 1
ATOM 1489 O O . GLU A 1 179 ? 3.403 12.505 6.205 1.00 86.31 179 GLU A O 1
ATOM 1494 N N . MET A 1 180 ? 2.794 13.414 8.160 1.00 82.50 180 MET A N 1
ATOM 1495 C CA . MET A 1 180 ? 1.364 13.439 7.835 1.00 82.50 180 MET 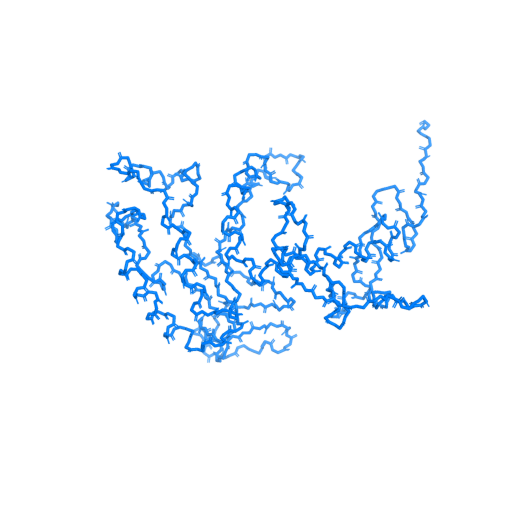A CA 1
ATOM 1496 C C . MET A 1 180 ? 1.094 14.301 6.593 1.00 82.50 180 MET A C 1
ATOM 1498 O O . MET A 1 180 ? 0.539 13.805 5.616 1.00 82.50 180 MET A O 1
ATOM 1502 N N . LYS A 1 181 ? 1.615 15.537 6.557 1.00 85.56 181 LYS A N 1
ATOM 1503 C CA . LYS A 1 181 ? 1.496 16.432 5.388 1.00 85.56 181 LYS A CA 1
ATOM 1504 C C . LYS A 1 181 ? 2.125 15.855 4.118 1.00 85.56 181 LYS A C 1
ATOM 1506 O O . LYS A 1 181 ? 1.662 16.128 3.014 1.00 85.56 181 LYS A O 1
ATOM 1511 N N . ARG A 1 182 ? 3.209 15.086 4.243 1.00 86.00 182 ARG A N 1
ATOM 1512 C CA . ARG A 1 182 ? 3.831 14.372 3.116 1.00 86.00 182 ARG A CA 1
ATOM 1513 C C . ARG A 1 182 ? 2.932 13.241 2.624 1.00 86.00 182 ARG A C 1
ATOM 1515 O O . ARG A 1 182 ? 2.697 13.146 1.423 1.00 86.00 182 ARG A O 1
ATOM 1522 N N . ASN A 1 183 ? 2.375 12.442 3.530 1.00 81.56 183 ASN A N 1
ATOM 1523 C CA . ASN A 1 183 ? 1.423 11.386 3.188 1.00 81.56 183 ASN A CA 1
ATOM 1524 C C . ASN A 1 183 ? 0.152 11.944 2.521 1.00 81.56 183 ASN A C 1
ATOM 1526 O O . ASN A 1 183 ? -0.377 11.300 1.614 1.00 81.56 183 ASN A O 1
ATOM 1530 N N . ASP A 1 184 ? -0.275 13.164 2.860 1.00 81.94 184 ASP A N 1
ATOM 1531 C CA . ASP A 1 184 ? -1.379 13.853 2.173 1.00 81.94 184 ASP A CA 1
ATOM 1532 C C . ASP A 1 184 ? -1.063 14.164 0.695 1.00 81.94 184 ASP A C 1
ATOM 1534 O O . ASP A 1 184 ? -1.961 14.194 -0.144 1.00 81.94 184 ASP A O 1
ATOM 1538 N N . LYS A 1 185 ? 0.215 14.324 0.317 1.00 83.50 185 LYS A N 1
ATOM 1539 C CA . LYS A 1 185 ? 0.623 14.468 -1.099 1.00 83.50 185 LYS A CA 1
ATOM 1540 C C . LYS A 1 185 ? 0.534 13.148 -1.881 1.00 83.50 185 LYS A C 1
ATOM 1542 O O . LYS A 1 185 ? 0.568 13.155 -3.110 1.00 83.50 185 LYS A O 1
ATOM 1547 N N . LEU A 1 186 ? 0.424 12.011 -1.191 1.00 81.94 186 LEU A N 1
ATOM 1548 C CA . LEU A 1 186 ? 0.360 10.669 -1.779 1.00 81.94 186 LEU A CA 1
ATOM 1549 C C . LEU A 1 186 ? -1.075 10.160 -1.961 1.00 81.94 186 LEU A C 1
ATOM 1551 O O . LEU A 1 186 ? -1.280 8.966 -2.152 1.00 81.94 186 LEU A O 1
ATOM 1555 N N . VAL A 1 187 ? -2.073 11.049 -1.985 1.00 76.25 187 VAL A N 1
ATOM 1556 C CA . VAL A 1 187 ? -3.481 10.686 -2.242 1.00 76.25 187 VAL A CA 1
ATOM 1557 C C . VAL A 1 187 ? -3.658 9.851 -3.508 1.00 76.25 187 VAL A C 1
ATOM 1559 O O . VAL A 1 187 ? -4.503 8.962 -3.532 1.00 76.25 187 VAL A O 1
ATOM 1562 N N . TRP A 1 188 ? -2.841 10.060 -4.542 1.00 76.19 188 TRP A N 1
ATOM 1563 C CA . TRP A 1 188 ? -2.864 9.208 -5.731 1.00 76.19 188 TRP A CA 1
ATOM 1564 C C . TRP A 1 188 ? -2.532 7.741 -5.402 1.00 76.19 188 TRP A C 1
ATOM 1566 O O . TRP A 1 188 ? -3.200 6.846 -5.905 1.00 7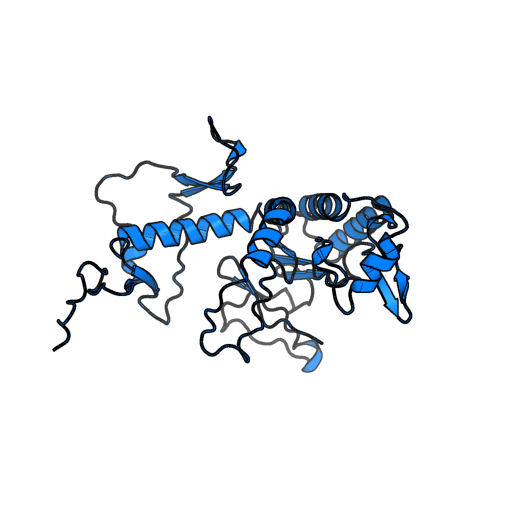6.19 188 TRP A O 1
ATOM 1576 N N . LEU A 1 189 ? -1.555 7.481 -4.528 1.00 77.25 189 LEU A N 1
ATOM 1577 C CA . LEU A 1 189 ? -1.146 6.137 -4.118 1.00 77.25 189 LEU A CA 1
ATOM 1578 C C . LEU A 1 189 ? -2.276 5.463 -3.341 1.00 77.25 189 LEU A C 1
ATOM 1580 O O . LEU A 1 189 ? -2.612 4.307 -3.601 1.00 77.25 189 LEU A O 1
ATOM 1584 N N . TRP A 1 190 ? -2.908 6.230 -2.450 1.00 72.38 190 TRP A N 1
ATOM 1585 C CA . TRP A 1 190 ? -4.062 5.793 -1.670 1.00 72.38 190 TRP A CA 1
ATOM 1586 C C . TRP A 1 190 ? -5.260 5.516 -2.563 1.00 72.38 190 TRP A C 1
ATOM 1588 O O . TRP A 1 190 ? -5.919 4.510 -2.371 1.00 72.38 190 TRP A O 1
ATOM 1598 N N . ASN A 1 191 ? -5.518 6.343 -3.576 1.00 66.62 191 ASN A N 1
ATOM 1599 C CA . ASN A 1 191 ? -6.630 6.157 -4.506 1.00 66.62 191 ASN A CA 1
ATOM 1600 C C . ASN A 1 191 ? -6.470 4.912 -5.377 1.00 66.62 191 ASN A C 1
ATOM 1602 O O . ASN A 1 191 ? -7.464 4.261 -5.692 1.00 66.62 191 ASN A O 1
ATOM 1606 N N . VAL A 1 192 ? -5.247 4.535 -5.734 1.00 65.12 192 VAL A N 1
ATOM 1607 C CA . VAL A 1 192 ? -5.023 3.340 -6.554 1.00 65.12 192 VAL A CA 1
ATOM 1608 C C . VAL A 1 192 ? -5.011 2.069 -5.705 1.00 65.12 192 VAL A C 1
ATOM 1610 O O . VAL A 1 192 ? -5.514 1.045 -6.155 1.00 65.12 192 VAL A O 1
ATOM 1613 N N . SER A 1 193 ? -4.563 2.134 -4.445 1.00 60.34 193 SER A N 1
ATOM 1614 C CA . SER A 1 193 ? -4.812 1.056 -3.474 1.00 60.34 193 SER A CA 1
ATOM 1615 C C . SER A 1 193 ? -6.268 1.038 -2.963 1.00 60.34 193 SER A C 1
ATOM 1617 O O . SER A 1 193 ? -6.722 0.046 -2.387 1.00 60.34 193 SER A O 1
ATOM 1619 N N . SER A 1 194 ? -7.039 2.115 -3.191 1.00 57.28 194 SER A N 1
ATOM 1620 C CA . SER A 1 194 ? -8.335 2.352 -2.537 1.00 57.28 194 SER A CA 1
ATOM 1621 C C . SER A 1 194 ? -9.472 1.440 -2.983 1.00 57.28 194 SER A C 1
ATOM 1623 O O . SER A 1 194 ? -10.464 1.360 -2.257 1.00 57.28 194 SER A O 1
ATOM 1625 N N . THR A 1 195 ? -9.391 0.761 -4.133 1.00 56.19 195 THR A N 1
ATOM 1626 C CA . THR A 1 195 ? -10.536 -0.034 -4.612 1.00 56.19 195 THR A CA 1
ATOM 1627 C C . THR A 1 195 ? -10.924 -1.124 -3.632 1.00 56.19 195 THR A C 1
ATOM 1629 O O . THR A 1 195 ? -12.121 -1.314 -3.418 1.00 56.19 195 THR A O 1
ATOM 1632 N N . THR A 1 196 ? -9.950 -1.742 -2.960 1.00 54.25 196 THR A N 1
ATOM 1633 C CA . THR A 1 196 ? -10.229 -2.747 -1.930 1.00 54.25 196 THR A CA 1
ATOM 1634 C C . THR A 1 196 ? -9.704 -2.362 -0.554 1.00 54.25 196 THR A C 1
ATOM 1636 O O . THR A 1 196 ? -10.430 -2.537 0.424 1.00 54.25 196 THR A O 1
ATOM 1639 N N . LEU A 1 197 ? -8.523 -1.735 -0.447 1.00 57.16 197 LEU A N 1
ATOM 1640 C CA . LEU A 1 197 ? -8.039 -1.230 0.844 1.00 57.16 197 LEU A CA 1
ATOM 1641 C C . LEU A 1 197 ? -8.867 -0.034 1.324 1.00 57.16 197 LEU A C 1
ATOM 1643 O O . LEU A 1 197 ? -9.204 0.043 2.495 1.00 57.16 197 LEU A O 1
ATOM 1647 N N . GLY A 1 198 ? -9.255 0.869 0.424 1.00 62.38 198 GLY A N 1
ATOM 1648 C CA . GLY A 1 198 ? -10.104 2.016 0.762 1.00 62.38 198 GLY A CA 1
ATOM 1649 C C . GLY A 1 198 ? -11.509 1.586 1.175 1.00 62.38 198 GLY A C 1
ATOM 1650 O O . GLY A 1 198 ? -12.035 2.093 2.162 1.00 62.38 198 GLY A O 1
ATOM 1651 N N . ARG A 1 199 ? -12.088 0.588 0.491 1.00 67.19 199 ARG A N 1
ATOM 1652 C CA . ARG A 1 199 ? -13.346 -0.034 0.933 1.00 67.19 199 ARG A CA 1
ATOM 1653 C C . ARG A 1 199 ? -13.202 -0.680 2.305 1.00 67.19 199 ARG A C 1
ATOM 1655 O O . ARG A 1 199 ? -14.068 -0.497 3.146 1.00 67.19 199 ARG A O 1
ATOM 1662 N N . TYR A 1 200 ? -12.112 -1.400 2.548 1.00 64.75 200 TYR A N 1
ATOM 1663 C CA . TYR A 1 200 ? -11.869 -2.011 3.849 1.00 64.75 200 TYR A CA 1
ATOM 1664 C C . TYR A 1 200 ? -11.666 -0.986 4.964 1.00 64.75 200 TYR A C 1
ATOM 1666 O O . TYR A 1 200 ? -12.244 -1.146 6.030 1.00 64.75 200 TYR A O 1
ATOM 1674 N N . ILE A 1 201 ? -10.898 0.078 4.713 1.00 64.62 201 ILE A N 1
ATOM 1675 C CA . ILE A 1 201 ? -10.699 1.170 5.669 1.00 64.62 201 ILE A CA 1
ATOM 1676 C C . ILE A 1 201 ? -12.054 1.755 6.050 1.00 64.62 201 ILE A C 1
ATOM 1678 O O . ILE A 1 201 ? -12.361 1.792 7.232 1.00 64.62 201 ILE A O 1
ATOM 1682 N N . VAL A 1 202 ? -12.893 2.108 5.068 1.00 69.19 202 VAL A N 1
ATOM 1683 C CA . VAL A 1 202 ? -14.252 2.608 5.333 1.00 69.19 202 VAL A CA 1
ATOM 1684 C C . VAL A 1 202 ? -15.077 1.588 6.116 1.00 69.19 202 VAL A C 1
ATOM 1686 O O . VAL A 1 202 ? -15.771 1.976 7.046 1.00 69.19 202 VAL A O 1
ATOM 1689 N N . ASN A 1 203 ? -14.969 0.295 5.792 1.00 72.19 203 ASN A N 1
ATOM 1690 C CA . ASN A 1 203 ? -15.649 -0.774 6.521 1.00 72.19 203 ASN A CA 1
ATOM 1691 C C . ASN A 1 203 ? -15.277 -0.739 8.014 1.00 72.19 203 ASN A C 1
ATOM 1693 O O . ASN A 1 203 ? -16.140 -0.546 8.867 1.00 72.19 203 ASN A O 1
ATOM 1697 N N . VAL A 1 204 ? -13.989 -0.850 8.340 1.00 70.44 204 VAL A N 1
ATOM 1698 C CA . VAL A 1 204 ? -13.542 -0.941 9.738 1.00 70.44 204 VAL A CA 1
ATOM 1699 C C . VAL A 1 204 ? -13.719 0.372 10.500 1.00 70.44 204 VAL A C 1
ATOM 1701 O O . VAL A 1 204 ? -14.080 0.343 11.674 1.00 70.44 204 VAL A O 1
ATOM 1704 N N . THR A 1 205 ? -13.510 1.528 9.858 1.00 65.44 205 THR A N 1
ATOM 1705 C CA . THR A 1 205 ? -13.656 2.831 10.525 1.00 65.44 205 THR A CA 1
ATOM 1706 C C . THR A 1 205 ? -15.111 3.161 10.807 1.00 65.44 205 THR A C 1
ATOM 1708 O O . THR A 1 205 ? -15.422 3.606 11.909 1.00 65.44 205 THR A O 1
ATOM 1711 N N . GLU A 1 206 ? -16.005 2.917 9.844 1.00 80.38 206 GLU A N 1
ATOM 1712 C CA . GLU A 1 206 ? -17.435 3.168 10.033 1.00 80.38 206 GLU A CA 1
ATOM 1713 C C . GLU A 1 206 ? -17.996 2.242 11.111 1.00 80.38 206 GLU A C 1
ATOM 1715 O O . GLU A 1 206 ? -18.727 2.676 11.994 1.00 80.38 206 GLU A O 1
ATOM 1720 N N . THR A 1 207 ? -17.586 0.973 11.106 1.00 81.62 207 THR A N 1
ATOM 1721 C CA . THR A 1 207 ? -18.027 0.030 12.138 1.00 81.62 207 THR A CA 1
ATOM 1722 C C . THR A 1 207 ? -17.513 0.409 13.517 1.00 81.62 207 THR A C 1
ATOM 1724 O O . THR A 1 207 ? -18.259 0.337 14.491 1.00 81.62 207 THR A O 1
ATOM 1727 N N . ALA A 1 208 ? -16.255 0.844 13.624 1.00 78.69 208 ALA A N 1
ATOM 1728 C CA . ALA A 1 208 ? -15.703 1.322 14.886 1.00 78.69 208 ALA A CA 1
ATOM 1729 C C . ALA A 1 208 ? -16.480 2.516 15.437 1.00 78.69 208 ALA A C 1
ATOM 1731 O O . ALA A 1 208 ? -16.787 2.553 16.630 1.00 78.69 208 ALA A O 1
ATOM 1732 N N . PHE A 1 209 ? -16.844 3.449 14.558 1.00 79.12 209 PHE A N 1
ATOM 1733 C CA . PHE A 1 209 ? -17.680 4.587 14.902 1.00 79.12 209 PHE A CA 1
ATOM 1734 C C . PHE A 1 209 ? -19.077 4.149 15.366 1.00 79.12 209 PHE A C 1
ATOM 1736 O O . PHE A 1 209 ? -19.486 4.501 16.472 1.00 79.12 209 PHE A O 1
ATOM 1743 N N . LEU A 1 210 ? -19.777 3.322 14.581 1.00 83.00 210 LEU A N 1
ATOM 1744 C CA . LEU A 1 210 ? -21.120 2.832 14.909 1.00 83.00 210 LEU A CA 1
ATOM 1745 C C . LEU A 1 210 ? -21.141 2.024 16.208 1.00 83.00 210 LEU A C 1
ATOM 1747 O O . LEU A 1 210 ? -22.054 2.181 17.015 1.00 83.00 210 LEU A O 1
ATOM 1751 N N . CYS A 1 211 ? -20.137 1.183 16.448 1.00 85.31 211 CYS A N 1
ATOM 1752 C CA . CYS A 1 211 ? -20.049 0.416 17.684 1.00 85.31 211 CYS A CA 1
ATOM 1753 C C . CYS A 1 211 ? -19.780 1.323 18.887 1.00 85.31 211 CYS A C 1
ATOM 1755 O O . CYS A 1 211 ? -20.467 1.217 19.899 1.00 85.31 211 CYS A O 1
ATOM 1757 N N . SER A 1 212 ? -18.844 2.273 18.768 1.00 85.94 212 SER A N 1
ATOM 1758 C CA . SER A 1 212 ? -18.609 3.270 19.818 1.00 85.94 212 SER A CA 1
ATOM 1759 C C . SER A 1 212 ? -19.893 4.029 20.150 1.00 85.94 212 SER A C 1
ATOM 1761 O O . SER A 1 212 ? -20.236 4.172 21.322 1.00 85.94 212 SER A O 1
ATOM 1763 N N . GLN A 1 213 ? -20.642 4.440 19.126 1.00 85.19 213 GLN A N 1
ATOM 1764 C CA . GLN A 1 213 ? -21.892 5.171 19.281 1.00 85.19 213 GLN A CA 1
ATOM 1765 C C . GLN A 1 213 ? -22.998 4.337 19.937 1.00 85.19 213 GLN A C 1
ATOM 1767 O O . GLN A 1 213 ? -23.652 4.823 20.855 1.00 85.19 213 GLN A O 1
ATOM 1772 N N . THR A 1 214 ? -23.212 3.106 19.467 1.00 86.25 214 THR A N 1
ATOM 1773 C CA . THR A 1 214 ? -24.366 2.276 19.858 1.00 86.25 214 THR A CA 1
ATOM 1774 C C . THR A 1 214 ? -24.129 1.440 21.111 1.00 86.25 214 THR A C 1
ATOM 1776 O O . THR A 1 214 ? -25.066 1.232 21.873 1.00 86.25 214 THR A O 1
ATOM 1779 N N . VAL A 1 215 ? -22.899 0.973 21.340 1.00 88.94 215 VAL A N 1
ATOM 1780 C CA . VAL A 1 215 ? -22.553 0.083 22.461 1.00 88.94 215 VAL A CA 1
ATOM 1781 C C . VAL A 1 215 ? -21.881 0.852 23.595 1.00 88.94 215 VAL A C 1
ATOM 1783 O O . VAL A 1 215 ? -22.121 0.553 24.758 1.00 88.94 215 VAL A O 1
ATOM 1786 N N . CYS A 1 216 ? -21.059 1.856 23.275 1.00 88.12 216 CYS A N 1
ATOM 1787 C CA . CYS A 1 216 ? -20.212 2.547 24.254 1.00 88.12 216 CYS A CA 1
ATOM 1788 C C . CYS A 1 216 ? -20.569 4.022 24.452 1.00 88.12 216 CYS A C 1
ATOM 1790 O O . CYS A 1 216 ? -19.705 4.814 24.831 1.00 88.12 216 CYS A O 1
ATOM 1792 N N . SER A 1 217 ? -21.811 4.415 24.153 1.00 91.25 217 SER A N 1
ATOM 1793 C CA . SER A 1 217 ? -22.336 5.776 24.356 1.00 91.25 217 SER A CA 1
ATOM 1794 C C . SER A 1 217 ? -21.502 6.894 23.704 1.00 91.25 217 SER A C 1
ATOM 1796 O O . SER A 1 217 ? -21.540 8.043 24.133 1.00 91.25 217 SER A O 1
ATOM 1798 N N . SER A 1 218 ? -20.722 6.586 22.662 1.00 89.12 218 SER A N 1
ATOM 1799 C CA . SER A 1 218 ? -19.684 7.456 22.069 1.00 89.12 218 SER A CA 1
ATOM 1800 C C . SER A 1 218 ? -18.555 7.873 23.031 1.00 89.12 218 SER A C 1
ATOM 1802 O O . SER A 1 218 ? -17.816 8.817 22.750 1.00 89.12 218 SER A O 1
ATOM 1804 N N . LYS A 1 219 ? -18.422 7.195 24.176 1.00 93.44 219 LYS A N 1
ATOM 1805 C CA . LYS A 1 219 ? -17.470 7.473 25.268 1.00 93.44 219 LYS A CA 1
ATOM 1806 C C . LYS A 1 219 ? -16.507 6.318 25.540 1.00 93.44 219 LYS A C 1
ATOM 1808 O O . LYS A 1 219 ? -15.776 6.315 26.527 1.00 93.44 219 LYS A O 1
ATOM 1813 N N . GLY A 1 220 ? -16.471 5.343 24.643 1.00 85.00 220 GLY A N 1
ATOM 1814 C CA . GLY A 1 220 ? -15.516 4.251 24.688 1.00 85.00 220 GLY A CA 1
ATOM 1815 C C . GLY A 1 220 ? -15.313 3.617 23.326 1.00 85.00 220 GLY A C 1
ATOM 1816 O O . GLY A 1 220 ? -16.048 3.877 22.370 1.00 85.00 220 GLY A O 1
ATOM 1817 N N . ARG A 1 221 ? -14.299 2.762 23.247 1.00 88.25 221 ARG A N 1
ATOM 1818 C CA . ARG A 1 221 ? -14.024 1.923 22.081 1.00 88.25 221 ARG A CA 1
ATOM 1819 C C . ARG A 1 221 ? -14.510 0.503 22.331 1.00 88.25 221 ARG A C 1
ATOM 1821 O O . ARG A 1 221 ? -14.353 -0.020 23.432 1.00 88.25 221 ARG A O 1
ATOM 1828 N N . CYS A 1 222 ? -15.048 -0.129 21.298 1.00 87.56 222 CYS A N 1
ATOM 1829 C CA . CYS A 1 222 ? -15.422 -1.532 21.365 1.00 87.56 222 CYS A CA 1
ATOM 1830 C C . CYS A 1 222 ? -14.183 -2.428 21.329 1.00 87.56 222 CYS A C 1
ATOM 1832 O O . CYS A 1 222 ? -13.296 -2.255 20.492 1.00 87.56 222 CYS A O 1
ATOM 1834 N N . ILE A 1 223 ? -14.146 -3.403 22.227 1.00 87.00 223 ILE A N 1
ATOM 1835 C CA . ILE A 1 223 ? -13.158 -4.479 22.278 1.00 87.00 223 ILE A CA 1
ATOM 1836 C C . ILE A 1 223 ? -13.897 -5.816 22.317 1.00 87.00 223 ILE A C 1
ATOM 1838 O O . ILE A 1 223 ? -15.064 -5.865 22.704 1.00 87.00 223 ILE A O 1
ATOM 1842 N N . LEU A 1 224 ? -13.237 -6.903 21.915 1.00 83.25 224 LEU A N 1
ATOM 1843 C CA . LEU A 1 224 ? -13.826 -8.238 22.027 1.00 83.25 224 LEU A CA 1
ATOM 1844 C C . LEU A 1 224 ? -14.254 -8.515 23.477 1.00 83.25 224 LEU A C 1
ATOM 1846 O O . LEU A 1 224 ? -13.498 -8.258 24.421 1.00 83.25 224 LEU A O 1
ATOM 1850 N N . GLY A 1 225 ? -15.487 -9.003 23.632 1.00 80.88 225 GLY A N 1
ATOM 1851 C CA . GLY A 1 225 ? -16.010 -9.459 24.919 1.00 80.88 225 GLY A CA 1
ATOM 1852 C C . GLY A 1 225 ? -15.293 -10.722 25.388 1.00 80.88 225 GLY A C 1
ATOM 1853 O O . GLY A 1 225 ? -14.803 -10.767 26.514 1.00 80.88 225 GLY A O 1
ATOM 1854 N N . ASP A 1 226 ? -15.161 -11.695 24.484 1.00 77.81 226 ASP A N 1
ATOM 1855 C CA . ASP A 1 226 ? -14.412 -12.936 24.681 1.00 77.81 226 ASP A CA 1
ATOM 1856 C C . ASP A 1 226 ? -13.042 -12.857 23.977 1.00 77.81 226 ASP A C 1
ATOM 1858 O O . ASP A 1 226 ? -12.997 -12.752 22.748 1.00 77.81 226 ASP A O 1
ATOM 1862 N N . PRO A 1 227 ? -11.915 -12.923 24.711 1.00 66.25 227 PRO A N 1
ATOM 1863 C CA . PRO A 1 227 ? -10.571 -12.946 24.130 1.00 66.25 227 PRO A CA 1
ATOM 1864 C C . PRO A 1 227 ? -10.305 -14.123 23.179 1.00 66.25 227 PRO A C 1
ATOM 1866 O O . PRO A 1 227 ? -9.391 -14.034 22.361 1.00 66.25 227 PRO A O 1
ATOM 1869 N N . SER A 1 228 ? -11.069 -15.213 23.295 1.00 65.06 228 SER A N 1
ATOM 1870 C CA . SER A 1 228 ? -11.010 -16.386 22.414 1.00 65.06 228 SER A CA 1
ATOM 1871 C C . SER A 1 228 ? -11.996 -16.322 21.240 1.00 65.06 228 SER A C 1
ATOM 1873 O O . SER A 1 228 ? -11.969 -17.181 20.360 1.00 65.06 228 SER A O 1
ATOM 1875 N N . GLY A 1 229 ? -12.837 -15.285 21.194 1.00 65.88 229 GLY A N 1
ATOM 1876 C CA . GLY A 1 229 ? -13.815 -15.078 20.137 1.00 65.88 229 GLY A CA 1
ATOM 1877 C C . GLY A 1 229 ? -13.179 -14.706 18.795 1.00 65.88 229 GLY A C 1
ATOM 1878 O O . GLY A 1 229 ? -12.155 -14.028 18.720 1.00 65.88 229 GLY A O 1
ATOM 1879 N N . THR A 1 230 ? -13.840 -15.099 17.708 1.00 66.38 230 THR A N 1
ATOM 1880 C CA . THR A 1 230 ? -13.426 -14.790 16.329 1.00 66.38 230 THR A CA 1
ATOM 1881 C C . THR A 1 230 ? -14.165 -13.584 15.743 1.00 66.38 230 THR A C 1
ATOM 1883 O O . THR A 1 230 ? -14.128 -13.362 14.535 1.00 66.38 230 THR A O 1
ATOM 1886 N N . ALA A 1 231 ? -14.868 -12.803 16.569 1.00 70.50 231 ALA A N 1
ATOM 1887 C CA . ALA A 1 231 ? -15.671 -11.676 16.111 1.00 70.50 231 ALA A CA 1
ATOM 1888 C C . ALA A 1 231 ? -14.805 -10.485 15.675 1.00 70.50 231 ALA A C 1
ATOM 1890 O O . ALA A 1 231 ? -13.803 -10.139 16.302 1.00 70.50 231 ALA A O 1
ATOM 1891 N N . TYR A 1 232 ? -15.237 -9.812 14.609 1.00 70.31 232 TYR A N 1
ATOM 1892 C CA . TYR A 1 232 ? -14.528 -8.683 14.018 1.00 70.31 232 TYR A CA 1
ATOM 1893 C C . TYR A 1 232 ? -15.442 -7.488 13.807 1.00 70.31 232 TYR A C 1
ATOM 1895 O O . TYR A 1 232 ? -16.622 -7.631 13.496 1.00 70.31 232 TYR A O 1
ATOM 1903 N N . LEU A 1 233 ? -14.870 -6.296 13.952 1.00 76.38 233 LEU A N 1
ATOM 1904 C CA . LEU A 1 233 ? -15.606 -5.042 13.903 1.00 76.38 233 LEU A CA 1
ATOM 1905 C C . LEU A 1 233 ? -15.780 -4.563 12.454 1.00 76.38 233 LEU A C 1
ATOM 1907 O O . LEU A 1 233 ? -15.122 -3.617 12.024 1.00 76.38 233 LEU A O 1
ATOM 1911 N N . HIS A 1 234 ? -16.636 -5.255 11.698 1.00 82.31 234 HIS A N 1
ATOM 1912 C CA . HIS A 1 234 ? -16.992 -4.935 10.312 1.00 82.31 234 HIS A CA 1
ATOM 1913 C C . HIS A 1 234 ? -18.478 -4.591 10.142 1.00 82.31 234 HIS A C 1
ATOM 1915 O O . HIS A 1 234 ? -19.330 -5.060 10.895 1.00 82.31 234 HIS A O 1
ATOM 1921 N N . LEU A 1 235 ? -18.779 -3.820 9.098 1.00 77.25 235 LEU A N 1
ATOM 1922 C CA . LEU A 1 235 ? -20.122 -3.510 8.654 1.00 77.25 235 LEU A CA 1
ATOM 1923 C C . LEU A 1 235 ? -20.734 -4.794 8.117 1.00 77.25 235 LEU A C 1
ATOM 1925 O O . LEU A 1 235 ? -20.110 -5.493 7.312 1.00 77.25 235 LEU A O 1
ATOM 1929 N N . ASP A 1 236 ? -21.970 -5.058 8.518 1.00 81.12 236 ASP A N 1
ATOM 1930 C CA . ASP A 1 236 ? -22.738 -6.158 7.964 1.00 81.12 236 ASP A CA 1
ATOM 1931 C C . ASP A 1 236 ? -22.986 -5.903 6.462 1.00 81.12 236 ASP A C 1
ATOM 1933 O O . ASP A 1 236 ? -23.603 -4.891 6.105 1.00 81.12 236 ASP A O 1
ATOM 1937 N N . PRO A 1 237 ? -22.503 -6.778 5.558 1.00 80.38 237 PRO A N 1
ATOM 1938 C CA . PRO A 1 237 ? -22.707 -6.619 4.122 1.00 80.38 237 PRO A CA 1
ATOM 1939 C C . PRO A 1 237 ? -24.181 -6.717 3.689 1.00 80.38 237 PRO A C 1
ATOM 1941 O O . PRO A 1 237 ? -24.500 -6.268 2.580 1.00 80.38 237 PRO A O 1
ATOM 1944 N N . ALA A 1 238 ? -25.064 -7.279 4.525 1.00 79.88 238 ALA A N 1
ATOM 1945 C CA . ALA A 1 238 ? -26.511 -7.291 4.310 1.00 79.88 238 ALA A CA 1
ATOM 1946 C C . ALA A 1 238 ? -27.133 -5.899 4.514 1.00 79.88 238 ALA A C 1
ATOM 1948 O O . ALA A 1 238 ? -28.016 -5.502 3.754 1.00 79.88 238 ALA A O 1
ATOM 1949 N N . GLU A 1 239 ? -26.606 -5.123 5.461 1.00 80.31 239 GLU A N 1
ATOM 1950 C CA . GLU A 1 239 ? -27.118 -3.798 5.837 1.00 80.31 239 GLU A CA 1
ATOM 1951 C C . GLU A 1 239 ? -26.413 -2.650 5.108 1.00 80.31 239 GLU A C 1
ATOM 1953 O O . GLU A 1 239 ? -27.008 -1.610 4.800 1.00 80.31 239 GLU A O 1
ATOM 1958 N N . TRP A 1 240 ? -25.127 -2.825 4.814 1.00 84.94 240 TRP A N 1
ATOM 1959 C CA . TRP A 1 240 ? -24.262 -1.765 4.319 1.00 84.94 240 TRP A CA 1
ATOM 1960 C C . TRP A 1 240 ? -23.637 -2.116 2.974 1.00 84.94 240 TRP A C 1
ATOM 1962 O O . TRP A 1 240 ? -23.380 -3.265 2.609 1.00 84.94 240 TRP A O 1
ATOM 1972 N N . SER A 1 241 ? -23.373 -1.073 2.202 1.00 85.38 241 SER A N 1
ATOM 1973 C CA . SER A 1 241 ? -22.617 -1.130 0.960 1.00 85.38 241 SER A CA 1
ATOM 1974 C C . SER A 1 241 ? -21.570 -0.029 0.976 1.00 85.38 241 SER A C 1
ATOM 1976 O O . SER A 1 241 ? -21.814 1.053 1.497 1.00 85.38 241 SER A O 1
ATOM 1978 N N . ILE A 1 242 ? -20.388 -0.287 0.423 1.00 78.19 242 ILE A N 1
ATOM 1979 C CA . ILE A 1 242 ? -19.333 0.725 0.359 1.00 78.19 242 ILE A CA 1
ATOM 1980 C C . ILE A 1 242 ? -19.217 1.190 -1.079 1.00 78.19 242 ILE A C 1
ATOM 1982 O O . ILE A 1 242 ? -18.820 0.428 -1.965 1.00 78.19 242 ILE A O 1
ATOM 1986 N N . VAL A 1 243 ? -19.606 2.440 -1.311 1.00 80.81 243 VAL A N 1
ATOM 1987 C CA . VAL A 1 243 ? -19.785 2.998 -2.650 1.00 80.81 243 VAL A CA 1
ATOM 1988 C C . VAL A 1 243 ? -18.771 4.108 -2.924 1.00 80.81 243 VAL A C 1
ATOM 1990 O O . VAL A 1 243 ? -18.391 4.837 -2.004 1.00 80.81 243 VAL A O 1
ATOM 1993 N N . PRO A 1 244 ? -18.305 4.261 -4.178 1.00 73.88 244 PRO A N 1
ATOM 1994 C CA . PRO A 1 244 ? -17.480 5.400 -4.562 1.00 73.88 244 PRO A CA 1
ATOM 1995 C C . PRO A 1 244 ? -18.237 6.713 -4.347 1.00 73.88 244 PRO A C 1
ATOM 1997 O O . PRO A 1 244 ? -19.370 6.857 -4.811 1.00 73.88 244 PRO A O 1
ATOM 2000 N N . ARG A 1 245 ? -17.597 7.697 -3.711 1.00 69.12 245 ARG A N 1
ATOM 2001 C CA . ARG A 1 245 ? -18.200 9.015 -3.443 1.00 69.12 245 ARG A CA 1
ATOM 2002 C C . ARG A 1 245 ? -18.598 9.750 -4.725 1.00 69.12 245 ARG A C 1
ATOM 2004 O O . ARG A 1 245 ? -19.597 10.456 -4.741 1.00 69.12 245 ARG A O 1
ATOM 2011 N N . THR A 1 246 ? -17.865 9.525 -5.815 1.00 68.75 246 THR A N 1
ATOM 2012 C CA . THR A 1 246 ? -18.150 10.088 -7.146 1.00 68.75 246 THR A CA 1
ATOM 2013 C C . THR A 1 246 ? -19.505 9.676 -7.717 1.00 68.75 246 THR A C 1
ATOM 2015 O O . THR A 1 246 ? -19.996 10.329 -8.631 1.00 68.75 246 THR A O 1
ATOM 2018 N N . LYS A 1 247 ? -20.124 8.610 -7.195 1.00 72.31 247 LYS A N 1
ATOM 2019 C CA . LYS A 1 247 ? -21.459 8.161 -7.607 1.00 72.31 247 LYS A CA 1
ATOM 2020 C C . LYS A 1 247 ? -22.596 8.825 -6.821 1.00 72.31 247 LYS A C 1
ATOM 2022 O O . LYS A 1 247 ? -23.752 8.539 -7.114 1.00 72.31 247 LYS A O 1
ATOM 2027 N N . LEU A 1 248 ? -22.298 9.679 -5.836 1.00 70.38 248 LEU A N 1
ATOM 2028 C CA . LEU A 1 248 ? -23.312 10.361 -5.028 1.00 70.38 248 LEU A CA 1
ATOM 2029 C C . LEU A 1 248 ? -23.606 11.780 -5.551 1.00 70.38 248 LEU A C 1
ATOM 2031 O O . LEU A 1 248 ? -22.670 12.537 -5.827 1.00 70.38 248 LEU A O 1
ATOM 2035 N N . PRO A 1 249 ? -24.890 12.175 -5.657 1.00 63.81 249 PRO A N 1
ATOM 2036 C CA . PRO A 1 249 ? -25.270 13.516 -6.095 1.00 63.81 249 PRO A CA 1
ATOM 2037 C C . PRO A 1 249 ? -24.860 14.578 -5.056 1.00 63.81 249 PRO A C 1
ATOM 2039 O O . PRO A 1 249 ? -25.109 14.413 -3.865 1.00 63.81 249 PRO A O 1
ATOM 2042 N N . GLY A 1 250 ? -24.225 15.672 -5.504 1.00 66.06 250 GLY A N 1
ATOM 2043 C CA . GLY A 1 250 ? -23.823 16.804 -4.645 1.00 66.06 250 GLY A CA 1
ATOM 2044 C C . GLY A 1 250 ? -22.451 16.689 -3.958 1.00 66.06 250 GLY A C 1
ATOM 2045 O O . GLY A 1 250 ? -22.166 17.431 -3.021 1.00 66.06 250 GLY A O 1
ATOM 2046 N N . SER A 1 251 ? -21.587 15.768 -4.394 1.00 52.22 251 SER A N 1
ATOM 2047 C CA . SER A 1 251 ? -20.278 15.512 -3.774 1.00 52.22 251 SER A CA 1
ATOM 2048 C C . SER A 1 251 ? -19.300 16.703 -3.867 1.00 52.22 251 SER A C 1
ATOM 2050 O O . SER A 1 251 ? -18.773 17.002 -4.938 1.00 52.22 251 SER A O 1
ATOM 2052 N N . VAL A 1 252 ? -18.949 17.291 -2.718 1.00 52.03 252 VAL A N 1
ATOM 2053 C CA . VAL A 1 252 ? -17.757 18.141 -2.543 1.00 52.03 252 VAL A CA 1
ATOM 2054 C C . VAL A 1 252 ? -16.515 17.247 -2.424 1.00 52.03 252 VAL A C 1
ATOM 2056 O O . VAL A 1 252 ? -16.508 16.292 -1.650 1.00 52.03 252 VAL A O 1
ATOM 2059 N N . SER A 1 253 ? -15.441 17.568 -3.150 1.00 52.56 253 SER A N 1
ATOM 2060 C CA . SER A 1 253 ? -14.207 16.768 -3.301 1.00 52.56 253 SER A CA 1
ATOM 2061 C C . SER A 1 253 ? -13.331 16.615 -2.041 1.00 52.56 253 SER A C 1
ATOM 2063 O O . SER A 1 253 ? -12.153 16.282 -2.155 1.00 52.56 253 SER A O 1
ATOM 2065 N N . ARG A 1 254 ? -13.848 16.890 -0.836 1.00 48.72 254 ARG A N 1
ATOM 2066 C CA . ARG A 1 254 ? -13.103 16.749 0.427 1.00 48.72 254 ARG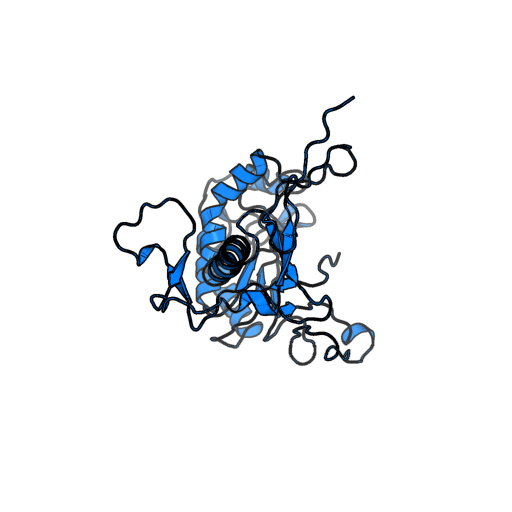 A CA 1
ATOM 2067 C C . ARG A 1 254 ? -13.531 15.474 1.158 1.00 48.72 254 ARG A C 1
ATOM 2069 O O . ARG A 1 254 ? -14.692 15.342 1.529 1.00 48.72 254 ARG A O 1
ATOM 2076 N N . GLY A 1 255 ? -12.584 14.564 1.400 1.00 51.16 255 GLY A N 1
ATOM 2077 C CA . GLY A 1 255 ? -12.776 13.348 2.206 1.00 51.16 255 GLY A CA 1
ATOM 2078 C C . GLY A 1 255 ? -12.412 12.048 1.478 1.00 51.16 255 GLY A C 1
ATOM 2079 O O . GLY A 1 255 ? -11.919 12.074 0.355 1.00 51.16 255 GLY A O 1
ATOM 2080 N N . LEU A 1 256 ? -12.650 10.902 2.130 1.00 55.09 256 LEU A N 1
ATOM 2081 C CA . LEU A 1 256 ? -12.347 9.567 1.589 1.00 55.09 256 LEU A CA 1
ATOM 2082 C C . LEU A 1 256 ? -13.097 9.287 0.274 1.00 55.09 256 LEU A C 1
ATOM 2084 O O . LEU A 1 256 ? -14.274 9.634 0.132 1.00 55.09 256 LEU A O 1
ATOM 2088 N N . SER A 1 257 ? -12.426 8.595 -0.652 1.00 60.03 257 SER A N 1
ATOM 2089 C CA . SER A 1 257 ? -12.929 8.238 -1.992 1.00 60.03 257 SER A CA 1
ATOM 2090 C C . SER A 1 257 ? -14.107 7.252 -1.983 1.00 60.03 257 SER A C 1
ATOM 2092 O O . SER A 1 257 ? -14.847 7.160 -2.964 1.00 60.03 257 SER A O 1
ATOM 2094 N N . TYR A 1 258 ? -14.319 6.556 -0.864 1.00 68.81 258 TYR A N 1
ATOM 2095 C CA . TYR A 1 258 ? -15.440 5.652 -0.614 1.00 68.81 258 TYR A CA 1
ATOM 2096 C C . TYR A 1 258 ? -16.233 6.113 0.607 1.00 68.81 258 TYR A C 1
ATOM 2098 O O . TYR A 1 258 ? -15.685 6.756 1.504 1.00 68.81 258 TYR A O 1
ATOM 2106 N N . VAL A 1 259 ? -17.516 5.764 0.645 1.00 76.06 259 VAL A N 1
ATOM 2107 C CA . VAL A 1 259 ? -18.397 6.006 1.790 1.00 76.06 259 VAL A CA 1
ATOM 2108 C C . VAL A 1 259 ? -19.264 4.791 2.072 1.00 76.06 259 VAL A C 1
ATOM 2110 O O . VAL A 1 259 ? -19.637 4.058 1.152 1.00 76.06 259 VAL A O 1
ATOM 2113 N N . ALA A 1 260 ? -19.585 4.589 3.347 1.00 81.75 260 ALA A N 1
ATOM 2114 C CA . ALA A 1 260 ? -20.596 3.632 3.747 1.00 81.75 260 ALA A CA 1
ATOM 2115 C C . ALA A 1 260 ? -21.975 4.182 3.364 1.00 81.75 260 ALA A C 1
ATOM 2117 O O . ALA A 1 260 ? -22.351 5.298 3.718 1.00 81.75 260 ALA A O 1
ATOM 2118 N N . HIS A 1 261 ? -22.715 3.401 2.592 1.00 84.25 261 HIS A N 1
ATOM 2119 C CA . HIS A 1 261 ? -24.072 3.682 2.174 1.00 84.25 261 HIS A CA 1
ATOM 2120 C C . HIS A 1 261 ? -24.965 2.548 2.648 1.00 84.25 261 HIS A C 1
ATOM 2122 O O . HIS A 1 261 ? -24.774 1.381 2.286 1.00 84.25 261 HIS A O 1
ATOM 2128 N N . ARG A 1 262 ? -25.936 2.903 3.479 1.00 84.25 262 ARG A N 1
ATOM 2129 C CA . ARG A 1 262 ? -26.862 1.940 4.041 1.00 84.25 262 ARG A CA 1
ATOM 2130 C C . ARG A 1 262 ? -27.880 1.501 2.993 1.00 84.25 262 ARG A C 1
ATOM 2132 O O . ARG A 1 262 ? -28.448 2.344 2.306 1.00 84.25 262 ARG A O 1
ATOM 2139 N N . ARG A 1 263 ? -28.098 0.190 2.878 1.00 81.88 263 ARG A N 1
ATOM 2140 C CA . ARG A 1 263 ? -29.002 -0.407 1.883 1.00 81.88 263 ARG A CA 1
ATOM 2141 C C . ARG A 1 263 ? -30.475 -0.197 2.242 1.00 81.88 263 ARG A C 1
ATOM 2143 O O . ARG A 1 263 ? -31.278 0.024 1.342 1.00 81.88 263 ARG A O 1
ATOM 2150 N N . PHE A 1 264 ? -30.811 -0.218 3.536 1.00 74.56 264 PHE A N 1
ATOM 2151 C CA . PHE A 1 264 ? -32.183 -0.106 4.044 1.00 74.56 264 PHE A CA 1
ATOM 2152 C C . PHE A 1 264 ? -32.287 0.875 5.229 1.00 74.56 264 PHE A C 1
ATOM 2154 O O . PHE A 1 264 ? -31.300 1.157 5.910 1.00 74.56 264 PHE A O 1
ATOM 2161 N N . ARG A 1 265 ? -33.483 1.434 5.472 1.00 62.19 265 ARG A N 1
ATOM 2162 C CA . ARG A 1 265 ? -33.796 2.196 6.700 1.00 62.19 265 ARG A CA 1
ATOM 2163 C C . ARG A 1 265 ? -34.097 1.205 7.829 1.00 62.19 265 ARG A C 1
ATOM 2165 O O . ARG A 1 265 ? -34.831 0.257 7.585 1.00 62.19 265 ARG A O 1
ATOM 2172 N N . MET A 1 266 ? -33.570 1.453 9.035 1.00 54.38 266 MET A N 1
ATOM 2173 C CA . MET A 1 266 ? -33.902 0.654 10.230 1.00 54.38 266 MET A CA 1
ATOM 2174 C C . MET A 1 266 ? -35.405 0.586 10.435 1.00 54.38 266 MET A C 1
ATOM 2176 O O . MET A 1 266 ? -36.085 1.612 10.348 1.00 54.38 266 MET A O 1
ATOM 2180 N N . VAL A 1 267 ? -35.871 -0.599 10.806 1.00 54.88 267 VAL A N 1
ATOM 2181 C CA . VAL A 1 267 ? -37.086 -0.740 11.599 1.00 54.88 267 VAL A CA 1
ATOM 2182 C C . VAL A 1 267 ? -36.718 -0.377 13.043 1.00 54.88 267 VAL A C 1
ATOM 2184 O O . VAL A 1 267 ? -35.684 -0.803 13.558 1.00 54.88 267 VAL A O 1
ATOM 2187 N N . GLU A 1 268 ? -37.511 0.480 13.683 1.00 45.97 268 GLU A N 1
ATOM 2188 C CA . GLU A 1 268 ? -37.310 0.849 15.089 1.00 45.97 268 GLU A CA 1
ATOM 2189 C C . GLU A 1 268 ? -37.326 -0.404 15.982 1.00 45.97 268 GLU A C 1
ATOM 2191 O O . GLU A 1 268 ? -38.280 -1.177 15.949 1.00 45.97 268 GLU A O 1
ATOM 2196 N N . GLY A 1 269 ? -36.273 -0.594 16.786 1.00 51.06 269 GLY A N 1
ATOM 2197 C CA . GLY A 1 269 ? -36.182 -1.674 17.778 1.00 51.06 269 GLY A CA 1
ATOM 2198 C C . GLY A 1 269 ? -35.210 -2.814 17.455 1.00 51.06 269 GLY A C 1
ATOM 2199 O O . GLY A 1 269 ? -35.002 -3.670 18.311 1.00 51.06 269 GLY A O 1
ATOM 2200 N N . GLU A 1 270 ? -34.573 -2.828 16.280 1.00 54.62 270 GLU A N 1
ATOM 2201 C CA . GLU A 1 270 ? -33.540 -3.821 15.956 1.00 54.62 270 GLU A CA 1
ATOM 2202 C C . GLU A 1 270 ? -32.207 -3.470 16.639 1.00 54.62 270 GLU A C 1
ATOM 2204 O O . GLU A 1 270 ? -31.607 -2.417 16.399 1.00 54.62 270 GLU A O 1
ATOM 2209 N N . THR A 1 271 ? -31.742 -4.341 17.535 1.00 53.59 271 THR A N 1
ATOM 2210 C CA . THR A 1 271 ? -30.436 -4.213 18.186 1.00 53.59 271 THR A CA 1
ATOM 2211 C C . THR A 1 271 ? -29.326 -4.522 17.184 1.00 53.59 271 THR A C 1
ATOM 2213 O O . THR A 1 271 ? -29.362 -5.528 16.479 1.00 53.59 271 THR A O 1
ATOM 2216 N N . SER A 1 272 ? -28.313 -3.653 17.106 1.00 56.91 272 SER A N 1
ATOM 2217 C CA . SER A 1 272 ? -27.155 -3.898 16.245 1.00 56.91 272 SER A CA 1
ATOM 2218 C C . SER A 1 272 ? -26.440 -5.177 16.694 1.00 56.91 272 SER A C 1
ATOM 2220 O O . SER A 1 272 ? -26.201 -5.373 17.886 1.00 56.91 272 SER A O 1
ATOM 2222 N N . GLY A 1 273 ? -26.051 -6.042 15.748 1.00 61.84 273 GLY A N 1
ATOM 2223 C CA . GLY A 1 273 ? -25.366 -7.316 16.036 1.00 61.84 273 GLY A CA 1
ATOM 2224 C C . GLY A 1 273 ? -24.040 -7.185 16.807 1.00 61.84 273 GLY A C 1
ATOM 2225 O O . GLY A 1 273 ? -23.439 -8.187 17.186 1.00 61.84 273 GLY A O 1
ATOM 2226 N N . PHE A 1 274 ? -23.584 -5.956 17.075 1.00 64.50 274 PHE A N 1
ATOM 2227 C CA . PHE A 1 274 ? -22.402 -5.655 17.879 1.00 64.50 274 PHE A CA 1
ATOM 2228 C C . PHE A 1 274 ? -22.560 -6.026 19.359 1.00 64.50 274 PHE A C 1
ATOM 2230 O O . PHE A 1 274 ? -21.579 -6.426 19.986 1.00 64.50 274 PHE A O 1
ATOM 2237 N N . THR A 1 275 ? -23.767 -5.925 19.924 1.00 61.19 275 THR A N 1
ATOM 2238 C CA . THR A 1 275 ? -23.993 -6.072 21.376 1.00 61.19 275 THR A CA 1
ATOM 2239 C C . THR A 1 275 ? -23.679 -7.467 21.916 1.00 61.19 275 THR A C 1
ATOM 2241 O O . THR A 1 275 ? -23.365 -7.602 23.093 1.00 61.19 275 THR A O 1
ATOM 2244 N N . ALA A 1 276 ? -23.708 -8.501 21.072 1.00 69.44 276 ALA A N 1
ATOM 2245 C CA . ALA A 1 276 ? -23.448 -9.877 21.493 1.00 69.44 276 ALA A CA 1
ATOM 2246 C C . ALA A 1 276 ? -21.952 -10.236 21.584 1.00 69.44 276 ALA A C 1
ATOM 2248 O O . ALA A 1 276 ? -21.597 -11.197 22.258 1.00 69.44 276 ALA A O 1
ATOM 2249 N N . SER A 1 277 ? -21.071 -9.513 20.881 1.00 80.75 277 SER A N 1
ATOM 2250 C CA . SER A 1 277 ? -19.658 -9.911 20.708 1.00 80.75 277 SER A CA 1
ATOM 2251 C C . SER A 1 277 ? -18.641 -8.912 21.262 1.00 80.75 277 SER A C 1
ATOM 2253 O O . SER A 1 277 ? -17.461 -9.246 21.410 1.00 80.75 277 SER A O 1
ATOM 2255 N N . PHE A 1 278 ? -19.070 -7.686 21.566 1.00 86.00 278 PHE A N 1
ATOM 2256 C CA . PHE A 1 278 ? -18.178 -6.596 21.946 1.00 86.00 278 PHE A CA 1
ATOM 2257 C C . PHE A 1 278 ? -18.573 -5.981 23.287 1.00 86.00 278 PHE A C 1
ATOM 2259 O O . PHE A 1 278 ? -19.749 -5.802 23.584 1.00 86.00 278 PHE A O 1
ATOM 2266 N N . ARG A 1 279 ? -17.557 -5.614 24.070 1.00 90.62 279 ARG A N 1
ATOM 2267 C CA . ARG A 1 279 ? -17.677 -4.820 25.299 1.00 90.62 279 ARG A CA 1
ATOM 2268 C C . ARG A 1 279 ? -16.928 -3.503 25.149 1.00 90.62 279 ARG A C 1
ATOM 2270 O O . ARG A 1 279 ? -16.134 -3.335 24.222 1.00 90.62 279 ARG A O 1
ATOM 2277 N N . CYS A 1 280 ? -17.122 -2.589 26.087 1.00 91.38 280 CYS A N 1
ATOM 2278 C CA . CYS A 1 280 ? -16.480 -1.287 26.026 1.00 91.38 280 CYS A CA 1
ATOM 2279 C C . CYS A 1 280 ? -15.157 -1.229 26.788 1.00 91.38 280 CYS A C 1
ATOM 2281 O O . CYS A 1 280 ? -15.004 -1.761 27.884 1.00 91.38 280 CYS A O 1
ATOM 2283 N N . GLN A 1 281 ? -14.205 -0.513 26.202 1.00 91.25 281 GLN A N 1
ATOM 2284 C CA . GLN A 1 281 ? -13.090 0.095 26.904 1.00 91.25 281 GLN A CA 1
ATOM 2285 C C . GLN A 1 281 ? -13.305 1.607 26.895 1.00 91.25 281 GLN A C 1
ATOM 2287 O O . GLN A 1 281 ? -13.207 2.243 25.842 1.00 91.25 281 GLN A O 1
ATOM 2292 N N . CYS A 1 282 ? -13.625 2.170 28.054 1.00 89.56 282 CYS A N 1
ATOM 2293 C CA . CYS A 1 282 ? -13.981 3.577 28.169 1.00 89.56 282 CYS A CA 1
ATOM 2294 C C . CYS A 1 282 ? -12.790 4.507 27.950 1.00 89.56 282 CYS A C 1
ATOM 2296 O O . CYS A 1 282 ? -11.635 4.148 28.193 1.00 89.56 282 CYS A O 1
ATOM 2298 N N . PHE A 1 283 ? -13.086 5.692 27.420 1.00 87.50 283 PHE A N 1
ATOM 2299 C CA . PHE A 1 283 ? -12.127 6.784 27.347 1.00 87.50 283 PHE A CA 1
ATOM 2300 C C . PHE A 1 283 ? -11.851 7.342 28.750 1.00 87.50 283 PHE A C 1
ATOM 2302 O O . PHE A 1 283 ? -12.631 7.078 29.669 1.00 87.50 283 PHE A O 1
ATOM 2309 N N . PRO A 1 284 ? -10.759 8.109 28.929 1.00 86.75 284 PRO A N 1
ATOM 2310 C CA . PRO A 1 284 ? -10.517 8.824 30.176 1.00 86.75 284 PRO A CA 1
ATOM 2311 C C . PRO A 1 284 ? -11.759 9.612 30.605 1.00 86.75 284 PRO A C 1
ATOM 2313 O O . PRO A 1 284 ? -12.469 10.143 29.752 1.00 86.75 284 PRO A O 1
ATOM 2316 N N . ASP A 1 285 ? -12.017 9.643 31.910 1.00 90.62 285 ASP A N 1
ATOM 2317 C CA . ASP A 1 285 ? -13.170 10.295 32.548 1.00 90.62 285 ASP A CA 1
ATOM 2318 C C . ASP A 1 285 ? -14.523 9.590 32.373 1.00 90.62 285 ASP A C 1
ATOM 2320 O O . ASP A 1 285 ? -15.545 10.133 32.791 1.00 90.62 285 ASP A O 1
ATOM 2324 N N . TRP A 1 286 ? -14.559 8.379 31.805 1.00 92.50 286 TRP A N 1
ATOM 2325 C CA . TRP A 1 286 ? -15.788 7.591 31.659 1.00 92.50 286 TRP A CA 1
ATOM 2326 C C . TRP A 1 286 ? -15.646 6.173 32.213 1.00 92.50 286 TRP A C 1
ATOM 2328 O O . TRP A 1 286 ? -14.606 5.529 32.089 1.00 92.50 286 TRP A O 1
ATOM 2338 N N . GLU A 1 287 ? -16.730 5.667 32.790 1.00 92.94 287 GLU A N 1
ATOM 2339 C CA . GLU A 1 287 ? -16.839 4.339 33.382 1.00 92.94 287 GLU A CA 1
ATOM 2340 C C . GLU A 1 287 ? -18.237 3.727 33.178 1.00 92.94 287 GLU A C 1
ATOM 2342 O O . GLU A 1 287 ? -19.164 4.335 32.629 1.00 92.94 287 GLU A O 1
ATOM 2347 N N . GLY A 1 288 ? -18.387 2.483 33.633 1.00 91.25 288 GLY A N 1
ATOM 2348 C CA . GLY A 1 288 ? -19.574 1.665 33.414 1.00 91.25 288 GLY A CA 1
ATOM 2349 C C . GLY A 1 288 ? -19.448 0.759 32.190 1.00 91.25 288 GLY A C 1
ATOM 2350 O O . GLY A 1 288 ? -18.589 0.941 31.332 1.00 91.25 288 GLY A O 1
ATOM 2351 N N . GLU A 1 289 ? -20.319 -0.246 32.124 1.00 91.62 289 GLU A N 1
ATOM 2352 C CA . GLU A 1 289 ? -20.286 -1.296 31.096 1.00 91.62 289 GLU A CA 1
ATOM 2353 C C . GLU A 1 289 ? -20.384 -0.756 29.656 1.00 91.62 289 GLU A C 1
ATOM 2355 O O . GLU A 1 289 ? -19.779 -1.313 28.742 1.00 91.62 289 GLU A O 1
ATOM 2360 N N . GLN A 1 290 ? -21.086 0.366 29.474 1.00 93.81 290 GLN A N 1
ATOM 2361 C CA . GLN A 1 290 ? -21.302 1.056 28.199 1.00 93.81 290 GLN A CA 1
ATOM 2362 C C . GLN A 1 290 ? -20.705 2.473 28.191 1.00 93.81 290 GLN A C 1
ATOM 2364 O O . GLN A 1 290 ? -21.092 3.310 27.373 1.00 93.81 290 GLN A O 1
ATOM 2369 N N . CYS A 1 291 ? -19.781 2.767 29.114 1.00 93.81 291 CYS A N 1
ATOM 2370 C CA . CYS A 1 291 ? -19.156 4.086 29.283 1.00 93.81 291 CYS A CA 1
ATOM 2371 C C . CYS A 1 291 ? -20.160 5.223 29.497 1.00 93.81 291 CYS A C 1
ATOM 2373 O O . CYS A 1 291 ? -19.972 6.349 29.042 1.00 93.81 291 CYS A O 1
ATOM 2375 N N . GLN A 1 292 ? -21.264 4.903 30.163 1.00 93.94 292 GLN A N 1
ATOM 2376 C CA . GLN A 1 292 ? -22.404 5.788 30.338 1.00 93.94 292 GLN A CA 1
ATOM 2377 C C . GLN A 1 292 ? -22.275 6.711 31.557 1.00 93.94 292 GLN A C 1
ATOM 2379 O O . GLN A 1 292 ? -23.091 7.617 31.719 1.00 93.94 292 GLN A O 1
ATOM 2384 N N . LYS A 1 293 ? -21.287 6.483 32.431 1.00 93.88 293 LYS A N 1
ATOM 2385 C CA . LYS A 1 293 ? -21.087 7.261 33.659 1.00 93.88 293 LYS A CA 1
ATOM 2386 C C . LYS A 1 293 ? -19.781 8.056 33.583 1.00 93.88 293 LYS A C 1
ATOM 2388 O O . LYS A 1 293 ? -18.781 7.493 33.149 1.00 93.88 293 LYS A O 1
ATOM 2393 N N . PRO A 1 294 ? -19.757 9.328 34.000 1.00 91.75 294 PRO A N 1
ATOM 2394 C CA . PRO A 1 294 ? -18.508 10.053 34.181 1.00 91.75 294 PRO A CA 1
ATOM 2395 C C . PRO A 1 294 ? -17.776 9.553 35.434 1.00 91.75 294 PRO A C 1
ATOM 2397 O O . PRO A 1 294 ? -18.413 9.268 36.450 1.00 91.75 294 PRO A O 1
ATOM 2400 N N . VAL A 1 295 ? -16.448 9.476 35.373 1.00 88.81 295 VAL A N 1
ATOM 2401 C CA . VAL A 1 295 ? -15.605 9.178 36.537 1.00 88.81 295 VAL A CA 1
ATOM 2402 C C . VAL A 1 295 ? -15.634 10.393 37.472 1.00 88.81 295 VAL A C 1
ATOM 2404 O O . VAL A 1 295 ? -15.390 11.513 37.011 1.00 88.81 295 VAL A O 1
ATOM 2407 N N . PRO A 1 296 ? -15.939 10.223 38.770 1.00 81.56 296 PRO A N 1
ATOM 2408 C CA . PRO A 1 296 ? -15.905 11.323 39.723 1.00 81.56 296 PRO A CA 1
ATOM 2409 C C . PRO A 1 296 ? -14.494 11.912 39.815 1.00 81.56 296 PRO A C 1
ATOM 2411 O O . PRO A 1 296 ? -13.532 11.198 40.091 1.00 81.56 296 PRO A O 1
ATOM 2414 N N . VAL A 1 297 ? -14.367 13.222 39.606 1.00 75.19 297 VAL A N 1
ATOM 2415 C CA . VAL A 1 297 ? -13.120 13.937 39.891 1.00 75.19 297 VAL A CA 1
ATOM 2416 C C . VAL A 1 297 ? -13.051 14.117 41.403 1.00 75.19 297 VAL A C 1
ATOM 2418 O O . VAL A 1 297 ? -13.830 14.893 41.960 1.00 75.19 297 VAL A O 1
ATOM 2421 N N . GLU A 1 298 ? -12.158 13.394 42.081 1.00 69.44 298 GLU A N 1
ATOM 2422 C CA . GLU A 1 298 ? -11.878 13.699 43.483 1.00 69.44 298 GLU A CA 1
ATOM 2423 C C . GLU A 1 298 ? -11.258 15.103 43.563 1.00 69.44 298 GLU A C 1
ATOM 2425 O O . GLU A 1 298 ? -10.280 15.384 42.860 1.00 69.44 298 GLU A O 1
ATOM 2430 N N . PRO A 1 299 ? -11.825 16.025 44.361 1.00 61.72 299 PRO A N 1
ATOM 2431 C CA . PRO A 1 299 ? -11.197 17.314 44.571 1.00 61.72 299 PRO A CA 1
ATOM 2432 C C . PRO A 1 299 ? -9.857 17.079 45.264 1.00 61.72 299 PRO A C 1
ATOM 2434 O O . PRO A 1 299 ? -9.812 16.471 46.330 1.00 61.72 299 PRO A O 1
ATOM 2437 N N . PHE A 1 300 ? -8.776 17.552 44.641 1.00 57.69 300 PHE A N 1
ATOM 2438 C CA . PHE A 1 300 ? -7.444 17.568 45.238 1.00 57.69 300 PHE A CA 1
ATOM 2439 C C . PHE A 1 300 ? -7.522 18.226 46.626 1.00 57.69 300 PHE A C 1
ATOM 2441 O O . PHE A 1 300 ? -7.764 19.431 46.720 1.00 57.69 300 PHE A O 1
ATOM 2448 N N . THR A 1 301 ? -7.373 17.424 47.681 1.00 52.19 301 THR A N 1
ATOM 2449 C CA . THR A 1 301 ? -7.151 17.880 49.062 1.00 52.19 301 THR A CA 1
ATOM 2450 C C . THR A 1 301 ? -5.698 18.245 49.283 1.00 52.19 301 THR A C 1
ATOM 2452 O O . THR A 1 301 ? -4.841 17.443 48.842 1.00 52.19 301 THR A O 1
#